Protein AF-A0A939BDJ9-F1 (afdb_monomer_lite)

Structure (mmCIF, N/CA/C/O backbone):
data_AF-A0A939BDJ9-F1
#
_entry.id   AF-A0A939BDJ9-F1
#
loop_
_atom_site.group_PDB
_atom_site.id
_atom_site.type_symbol
_atom_site.label_atom_id
_atom_site.label_alt_id
_atom_site.label_comp_id
_atom_site.label_asym_id
_atom_site.label_entity_id
_atom_site.label_seq_id
_atom_site.pdbx_PDB_ins_code
_atom_site.Cartn_x
_atom_site.Cartn_y
_atom_site.Cartn_z
_atom_site.occupancy
_atom_site.B_iso_or_equiv
_atom_site.auth_seq_id
_atom_site.auth_comp_id
_atom_site.auth_asym_id
_atom_site.auth_atom_id
_atom_site.pdbx_PDB_model_num
ATOM 1 N N . SER A 1 1 ? -5.318 10.962 11.540 1.00 41.97 1 SER A N 1
ATOM 2 C CA . SER A 1 1 ? -6.518 11.284 12.343 1.00 41.97 1 SER A CA 1
ATOM 3 C C . SER A 1 1 ? -7.438 12.130 11.479 1.00 41.97 1 SER A C 1
ATOM 5 O O . SER A 1 1 ? -6.935 12.838 10.622 1.00 41.97 1 SER A O 1
ATOM 7 N N . TYR A 1 2 ? -8.757 12.037 11.650 1.00 39.69 2 TYR A N 1
ATOM 8 C CA . TYR A 1 2 ? -9.802 12.692 10.837 1.00 39.69 2 TYR A CA 1
ATOM 9 C C . TYR A 1 2 ? -9.759 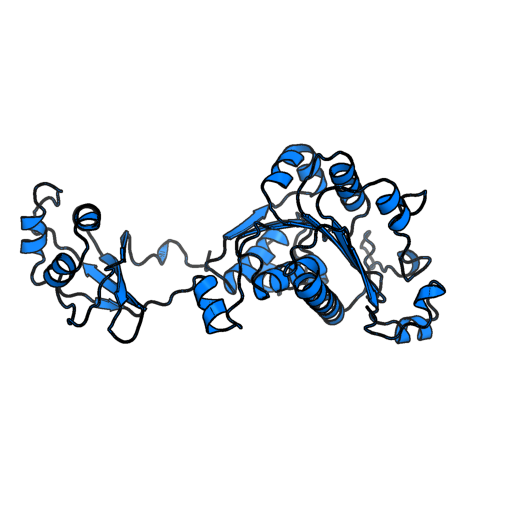14.239 10.754 1.00 39.69 2 TYR A C 1
ATOM 11 O O . TYR A 1 2 ? -10.770 14.855 10.442 1.00 39.69 2 TYR A O 1
ATOM 19 N N . GLY A 1 3 ? -8.666 14.906 11.125 1.00 39.41 3 GLY A N 1
ATOM 20 C CA . GLY A 1 3 ? -8.675 16.357 11.330 1.00 39.41 3 GLY A CA 1
ATOM 21 C C . GLY A 1 3 ? -9.591 16.805 12.477 1.00 39.41 3 GLY A C 1
ATOM 22 O O . GLY A 1 3 ? -9.699 18.001 12.711 1.00 39.41 3 GLY A O 1
ATOM 23 N N . ILE A 1 4 ? -10.207 15.864 13.213 1.00 37.75 4 ILE A N 1
ATOM 24 C CA . ILE A 1 4 ? -10.927 16.138 14.457 1.00 37.75 4 ILE A CA 1
ATOM 25 C C . ILE A 1 4 ? -9.876 16.654 15.428 1.00 37.75 4 ILE A C 1
ATOM 27 O O . ILE A 1 4 ? -9.016 15.896 15.896 1.00 37.75 4 ILE A O 1
ATOM 31 N N . LYS A 1 5 ? -9.908 17.963 15.672 1.00 38.41 5 LYS A N 1
ATOM 32 C CA . LYS A 1 5 ? -9.097 18.572 16.719 1.00 38.41 5 LYS A CA 1
ATOM 33 C C . LYS A 1 5 ? -9.466 17.880 18.036 1.00 38.41 5 LYS A C 1
ATOM 35 O O . LYS A 1 5 ? -10.644 17.602 18.247 1.00 38.41 5 LYS A O 1
ATOM 40 N N . PRO A 1 6 ? -8.517 17.604 18.943 1.00 45.56 6 PRO A N 1
ATOM 41 C CA . PRO A 1 6 ? -8.832 17.053 20.266 1.00 45.56 6 PRO A CA 1
ATOM 42 C C . PRO A 1 6 ? -9.937 17.833 21.006 1.00 45.56 6 PRO A C 1
ATOM 44 O O . PRO A 1 6 ? -10.691 17.259 21.783 1.00 45.56 6 PRO A O 1
ATOM 47 N N . GLU A 1 7 ? -10.073 19.123 20.696 1.00 46.50 7 GLU A N 1
ATOM 48 C CA . GLU A 1 7 ? -11.101 20.054 21.178 1.00 46.50 7 GLU A CA 1
ATOM 49 C C . GLU A 1 7 ? -12.542 19.707 20.730 1.00 46.50 7 GLU A C 1
ATOM 51 O O . GLU A 1 7 ? -13.501 20.166 21.342 1.00 46.50 7 GLU A O 1
ATOM 56 N N . GLU A 1 8 ? -12.719 18.866 19.706 1.00 50.94 8 GLU A N 1
ATOM 57 C CA . GLU A 1 8 ? -14.021 18.378 19.219 1.00 50.94 8 GLU A CA 1
ATOM 58 C C . GLU A 1 8 ? -14.416 17.015 19.821 1.00 50.94 8 GLU A C 1
ATOM 60 O O . GLU A 1 8 ? -15.436 16.430 19.445 1.00 50.94 8 GLU A O 1
ATOM 65 N N . ILE A 1 9 ? -13.635 16.473 20.766 1.00 54.88 9 ILE A N 1
ATOM 66 C CA . ILE A 1 9 ? -14.004 15.250 21.489 1.00 54.88 9 ILE A CA 1
ATOM 67 C C . ILE A 1 9 ? -15.168 15.569 22.438 1.00 54.88 9 ILE A C 1
ATOM 69 O O . ILE A 1 9 ? -14.993 16.075 23.541 1.00 54.88 9 ILE A O 1
ATOM 73 N N . ILE A 1 10 ? -16.386 15.234 22.004 1.00 66.75 10 ILE A N 1
ATOM 74 C CA . ILE A 1 10 ? -17.633 15.516 22.740 1.00 66.75 10 ILE A CA 1
ATOM 75 C C . ILE A 1 10 ? -17.771 14.647 24.011 1.00 66.75 10 ILE A C 1
ATOM 77 O O . ILE A 1 10 ? -18.489 15.022 24.941 1.00 66.75 10 ILE A O 1
ATOM 81 N N . TYR A 1 11 ? -17.102 13.486 24.062 1.00 75.00 11 TYR A N 1
ATOM 82 C CA . TYR A 1 11 ? -17.246 12.493 25.134 1.00 75.00 11 TYR A CA 1
ATOM 83 C C . TYR A 1 11 ? -15.895 12.104 25.735 1.00 75.00 11 TYR A C 1
ATOM 85 O O . TYR A 1 11 ? -15.066 11.487 25.070 1.00 75.00 11 TYR A O 1
ATOM 93 N N . GLU A 1 12 ? -15.709 12.376 27.025 1.00 72.81 12 GLU A N 1
ATOM 94 C CA . GLU A 1 12 ? -14.479 12.038 27.758 1.00 72.81 12 GLU A CA 1
ATOM 95 C C . GLU A 1 12 ? -14.317 10.529 27.987 1.00 72.81 12 GLU A C 1
ATOM 97 O O . GLU A 1 12 ? -13.215 10.030 28.225 1.00 72.81 12 GLU A O 1
ATOM 102 N N . ARG A 1 13 ? -15.425 9.778 27.954 1.00 84.62 13 ARG A N 1
ATOM 103 C CA . ARG A 1 13 ? -15.438 8.329 28.165 1.00 84.62 13 ARG A CA 1
ATOM 104 C C . ARG A 1 13 ? -16.467 7.655 27.275 1.00 84.62 13 ARG A C 1
ATOM 106 O O . ARG A 1 13 ? -17.628 8.064 27.231 1.00 84.62 13 ARG A O 1
ATOM 113 N N . ALA A 1 14 ? -16.060 6.544 26.669 1.00 88.19 14 ALA A N 1
ATOM 114 C CA . ALA A 1 14 ? -16.943 5.639 25.952 1.00 88.19 14 ALA A CA 1
ATOM 115 C C . ALA A 1 14 ? -16.853 4.218 26.526 1.00 88.19 14 ALA A C 1
ATOM 117 O O . ALA A 1 14 ? -15.784 3.775 26.947 1.00 88.19 14 ALA A O 1
ATOM 118 N N . LEU A 1 15 ? -17.976 3.505 26.530 1.00 89.56 15 LEU A N 1
ATOM 119 C CA . LEU A 1 15 ? -18.070 2.097 26.891 1.00 89.56 15 LEU A CA 1
ATOM 120 C C . LEU A 1 15 ? -18.719 1.325 25.748 1.00 89.56 15 LEU A C 1
ATOM 122 O O . LEU A 1 15 ? -19.865 1.591 25.399 1.00 89.56 15 LEU A O 1
ATOM 126 N N . PHE A 1 16 ? -18.007 0.345 25.203 1.00 89.62 16 PHE A N 1
ATOM 127 C CA . PHE A 1 16 ? -18.567 -0.614 24.258 1.00 89.62 16 PHE A CA 1
ATOM 128 C C . PHE A 1 16 ? -19.009 -1.878 24.999 1.00 89.62 16 PHE A C 1
ATOM 130 O O . PHE A 1 16 ? -18.248 -2.405 25.808 1.00 89.62 16 PHE A O 1
ATOM 137 N N . ILE A 1 17 ? -20.219 -2.365 24.718 1.00 88.88 17 ILE A N 1
ATOM 138 C CA . ILE A 1 17 ? -20.746 -3.612 25.285 1.00 88.88 17 ILE A CA 1
ATOM 139 C C . ILE A 1 17 ? -21.385 -4.439 24.176 1.00 88.88 17 ILE A C 1
ATOM 141 O O . ILE A 1 17 ? -22.254 -3.954 23.449 1.00 88.88 17 ILE A O 1
ATOM 145 N N . ASN A 1 18 ? -21.000 -5.708 24.088 1.00 87.81 18 ASN A N 1
ATOM 146 C CA . ASN A 1 18 ? -21.695 -6.687 23.267 1.00 87.81 18 ASN A CA 1
ATOM 147 C C . ASN A 1 18 ? -22.765 -7.382 24.114 1.00 87.81 18 ASN A C 1
ATOM 149 O O . ASN A 1 18 ? -22.448 -8.155 25.007 1.00 87.81 18 ASN A O 1
ATOM 153 N N . ILE A 1 19 ? -24.038 -7.115 23.827 1.00 86.81 19 ILE A N 1
ATOM 154 C CA . ILE A 1 19 ? -25.156 -7.687 24.587 1.00 86.81 19 ILE A CA 1
ATOM 155 C C . ILE A 1 19 ? -25.279 -9.200 24.340 1.00 86.81 19 ILE A C 1
ATOM 157 O O . ILE A 1 19 ? -25.785 -9.927 25.192 1.00 86.81 19 ILE A O 1
ATOM 161 N N . GLY A 1 20 ? -24.845 -9.692 23.175 1.00 80.12 20 GLY A N 1
ATOM 162 C CA . GLY A 1 20 ? -24.876 -11.119 22.827 1.00 80.12 20 GLY A CA 1
ATOM 163 C C . GLY A 1 20 ? -26.277 -11.739 22.709 1.00 80.12 20 GLY A C 1
ATOM 164 O O . GLY A 1 20 ? -26.395 -12.924 22.415 1.00 80.12 20 GLY A O 1
ATOM 165 N N . LYS A 1 21 ? -27.342 -10.958 22.922 1.00 78.88 21 LYS A N 1
ATOM 166 C CA . LYS A 1 21 ? -28.747 -11.388 22.909 1.00 78.88 21 LYS A CA 1
ATOM 167 C C . LYS A 1 21 ? -29.599 -10.435 22.074 1.00 78.88 21 LYS A C 1
ATOM 169 O O . LYS A 1 21 ? -29.197 -9.299 21.803 1.00 78.88 21 LYS A O 1
ATOM 174 N N . LYS A 1 22 ? -30.796 -10.900 21.697 1.00 80.81 22 LYS A N 1
ATOM 175 C CA . LYS A 1 22 ? -31.793 -10.062 21.025 1.00 80.81 22 LYS A CA 1
ATOM 176 C C . LYS A 1 22 ? -32.324 -8.991 21.974 1.00 80.81 22 LYS A C 1
ATOM 178 O O . LYS A 1 22 ? -32.778 -9.299 23.073 1.00 80.81 22 LYS A O 1
ATOM 183 N N . VAL A 1 23 ? -32.302 -7.740 21.530 1.00 81.75 23 VAL A N 1
ATOM 184 C CA . VAL A 1 23 ? -32.857 -6.593 22.250 1.00 81.75 23 VAL A CA 1
ATOM 185 C C . VAL A 1 23 ? -34.091 -6.112 21.501 1.00 81.75 23 VAL A C 1
ATOM 187 O O . VAL A 1 23 ? -33.993 -5.405 20.504 1.00 81.75 23 VAL A O 1
ATOM 190 N N . LEU A 1 24 ? -35.260 -6.507 22.006 1.00 77.50 24 LEU A N 1
ATOM 191 C CA . LEU A 1 24 ? -36.572 -6.111 21.474 1.00 77.50 24 LEU A CA 1
ATOM 192 C C . LEU A 1 24 ? -37.259 -5.041 22.339 1.00 77.50 24 LEU A C 1
ATOM 194 O O . LEU A 1 24 ? -38.380 -4.627 22.060 1.00 77.50 24 LEU A O 1
ATOM 198 N N . ILE A 1 25 ? -36.594 -4.599 23.410 1.00 75.19 25 ILE A N 1
ATOM 199 C CA . ILE A 1 25 ? -37.136 -3.634 24.367 1.00 75.19 25 ILE A CA 1
ATOM 200 C C . ILE A 1 25 ? -36.656 -2.214 24.065 1.00 75.19 25 ILE A C 1
ATOM 202 O O . ILE A 1 25 ? -35.520 -1.986 23.646 1.00 75.19 25 ILE A O 1
ATOM 206 N N . ASN A 1 26 ? -37.518 -1.230 24.320 1.00 77.81 26 ASN A N 1
ATOM 207 C CA . ASN A 1 26 ? -37.158 0.174 24.165 1.00 77.81 26 ASN A CA 1
ATOM 208 C C . ASN A 1 26 ? -36.288 0.638 25.340 1.00 77.81 26 ASN A C 1
ATOM 210 O O . ASN A 1 26 ? -36.787 0.823 26.448 1.00 77.81 26 ASN A O 1
ATOM 214 N N . LEU A 1 27 ? -35.002 0.873 25.080 1.00 81.19 27 LEU A N 1
ATOM 215 C CA . LEU A 1 27 ? -34.073 1.415 26.070 1.00 81.19 27 LEU A CA 1
ATOM 216 C C . LEU A 1 27 ? -34.352 2.895 26.306 1.00 81.19 27 LEU A C 1
ATOM 218 O O . LEU A 1 27 ? -34.173 3.722 25.404 1.00 81.19 27 LEU A O 1
ATOM 222 N N . LYS A 1 28 ? -34.791 3.223 27.524 1.00 82.94 28 LYS A N 1
ATOM 223 C CA . LYS A 1 28 ? -35.065 4.601 27.940 1.00 82.94 28 LYS A CA 1
ATOM 224 C C . LYS A 1 28 ? -34.170 5.039 29.090 1.00 82.94 28 LYS A C 1
ATOM 226 O O . LYS A 1 28 ? -33.734 6.184 29.075 1.00 82.94 28 LYS A O 1
ATOM 231 N N . LYS A 1 29 ? -33.913 4.162 30.063 1.00 86.06 29 LYS A N 1
ATOM 232 C CA . LYS A 1 29 ? -33.266 4.479 31.345 1.00 86.06 29 LYS A CA 1
ATOM 233 C C . LYS A 1 29 ? -32.101 3.538 31.639 1.00 86.06 29 LYS A C 1
ATOM 235 O O . LYS A 1 29 ? -32.048 2.416 31.145 1.00 86.06 29 LYS A O 1
ATOM 240 N N . ILE A 1 30 ? -31.198 3.961 32.521 1.00 82.44 30 ILE A N 1
ATOM 241 C CA . ILE A 1 30 ? -30.004 3.189 32.925 1.00 82.44 30 ILE A CA 1
ATOM 242 C C . ILE A 1 30 ? -30.342 1.789 33.438 1.00 82.44 30 ILE A C 1
ATOM 244 O O . ILE A 1 30 ? -29.640 0.829 33.126 1.00 82.44 30 ILE A O 1
ATOM 248 N N . ALA A 1 31 ? -31.443 1.666 34.178 1.00 80.56 31 ALA A N 1
ATOM 249 C CA . ALA A 1 31 ? -31.916 0.384 34.687 1.00 80.56 31 ALA A CA 1
ATOM 250 C C . ALA A 1 31 ? -32.256 -0.619 33.567 1.00 80.56 31 ALA A C 1
ATOM 252 O O . ALA A 1 31 ? -32.133 -1.823 33.780 1.00 80.56 31 ALA A O 1
ATOM 253 N N . ASP A 1 32 ? -32.654 -0.141 32.383 1.00 83.19 32 ASP A N 1
ATOM 254 C CA . ASP A 1 32 ? -32.964 -1.001 31.236 1.00 83.19 32 ASP A CA 1
ATOM 255 C C . ASP A 1 32 ? -31.682 -1.622 30.669 1.00 83.19 32 ASP A C 1
ATOM 257 O O . ASP A 1 32 ? -31.662 -2.803 30.338 1.00 83.19 32 ASP A O 1
ATOM 261 N N . ILE A 1 33 ? -30.590 -0.847 30.619 1.00 82.25 33 ILE A N 1
ATOM 262 C CA . ILE A 1 33 ? -29.281 -1.330 30.161 1.00 82.25 33 ILE A CA 1
ATOM 263 C C . ILE A 1 33 ? -28.725 -2.375 31.129 1.00 82.25 33 ILE A C 1
ATOM 265 O O . ILE A 1 33 ? -28.292 -3.435 30.691 1.00 82.25 33 ILE A O 1
ATOM 269 N N . GLN A 1 34 ? -28.754 -2.107 32.438 1.00 83.12 34 GLN A N 1
ATOM 270 C CA . GLN A 1 34 ? -28.191 -3.013 33.447 1.00 83.12 34 GLN A CA 1
ATOM 271 C C . GLN A 1 34 ? -28.750 -4.440 33.334 1.00 83.12 34 GLN A C 1
ATOM 273 O O . GLN A 1 34 ? -28.010 -5.399 33.518 1.00 83.12 34 GLN A O 1
ATOM 278 N N . LYS A 1 35 ? -30.040 -4.580 33.007 1.00 82.19 35 LYS A N 1
ATOM 279 C CA . LYS A 1 35 ? -30.707 -5.880 32.832 1.00 82.19 35 LYS A CA 1
ATOM 280 C C . LYS A 1 35 ? -30.270 -6.637 31.575 1.00 82.19 35 LYS A C 1
ATOM 282 O O . LYS A 1 35 ? -30.491 -7.840 31.492 1.00 82.19 35 LYS A O 1
ATOM 287 N N . LEU A 1 36 ? -29.721 -5.934 30.587 1.00 84.50 36 LEU A N 1
ATOM 288 C CA . LEU A 1 36 ? -29.309 -6.509 29.308 1.00 84.50 36 LEU A CA 1
ATOM 289 C C . LEU A 1 36 ? -27.822 -6.842 29.244 1.00 84.50 36 LEU A C 1
ATOM 291 O O . LEU A 1 36 ? -27.434 -7.692 28.449 1.00 84.50 36 LEU A O 1
ATOM 295 N N . ILE A 1 37 ? -26.994 -6.159 30.035 1.00 85.31 37 ILE A N 1
ATOM 296 C CA . ILE A 1 37 ? -25.547 -6.370 30.033 1.00 85.31 37 ILE A CA 1
ATOM 297 C C . ILE A 1 37 ? -25.232 -7.788 30.548 1.00 85.31 37 ILE A C 1
ATOM 299 O O . ILE A 1 37 ? -25.761 -8.175 31.593 1.00 85.31 37 ILE A O 1
ATOM 303 N N . PRO A 1 38 ? -24.362 -8.554 29.861 1.00 86.06 38 PRO A N 1
ATOM 304 C CA . PRO A 1 38 ? -23.864 -9.830 30.370 1.00 86.06 38 PRO A CA 1
ATOM 305 C C . PRO A 1 38 ? -23.227 -9.683 31.757 1.00 86.06 38 PRO A C 1
ATOM 307 O O . PRO A 1 38 ? -22.531 -8.705 32.020 1.00 86.06 38 PRO A O 1
ATOM 310 N N . GLU A 1 39 ? -23.401 -10.665 32.645 1.00 85.56 39 GLU A N 1
ATOM 311 C CA . GLU A 1 39 ? -22.871 -10.577 34.018 1.00 85.56 39 GLU A CA 1
ATOM 312 C C . GLU A 1 39 ? -21.358 -10.312 34.066 1.00 85.56 39 GLU A C 1
ATOM 314 O O . GLU A 1 39 ? -20.888 -9.542 34.907 1.00 85.56 39 GLU A O 1
ATOM 319 N N . THR A 1 40 ? -20.612 -10.864 33.105 1.00 86.38 40 THR A N 1
ATOM 320 C CA . THR A 1 40 ? -19.167 -10.657 32.930 1.00 86.38 40 THR A CA 1
ATOM 321 C C . THR A 1 40 ? -18.792 -9.188 32.718 1.00 86.38 40 THR A C 1
ATOM 323 O O . THR A 1 40 ? -17.745 -8.738 33.183 1.00 86.38 40 THR A O 1
ATOM 326 N N . ASP A 1 41 ? -19.674 -8.412 32.088 1.00 86.06 41 ASP A N 1
ATOM 327 C CA . ASP A 1 41 ? -19.424 -7.025 31.693 1.00 86.06 41 ASP A CA 1
ATOM 328 C C . ASP A 1 41 ? -19.977 -6.008 32.703 1.00 86.06 41 ASP A C 1
ATOM 330 O O . ASP A 1 41 ? -19.664 -4.814 32.626 1.00 86.06 41 ASP A O 1
ATOM 334 N N . LEU A 1 42 ? -20.754 -6.455 33.700 1.00 85.75 42 LEU A N 1
ATOM 335 C CA . LEU A 1 42 ? -21.326 -5.579 34.728 1.00 85.75 42 LEU A CA 1
ATOM 336 C C . LEU A 1 42 ? -20.245 -4.823 35.505 1.00 85.75 42 LEU A C 1
ATOM 338 O O . LEU A 1 42 ? -20.403 -3.638 35.799 1.00 85.75 42 LEU A O 1
ATOM 342 N N . SER A 1 43 ? -19.119 -5.473 35.808 1.00 85.19 43 SER A N 1
ATOM 343 C CA . SER A 1 43 ? -18.008 -4.843 36.532 1.00 85.19 43 SER A CA 1
ATOM 344 C C . SER A 1 43 ? -17.376 -3.681 35.746 1.00 85.19 43 SER A C 1
ATOM 346 O O . SER A 1 43 ? -17.021 -2.647 36.331 1.00 85.19 43 SER A O 1
ATOM 348 N N . THR A 1 44 ? -17.290 -3.824 34.421 1.00 87.44 44 THR A N 1
ATOM 349 C CA . THR A 1 44 ? -16.800 -2.810 33.482 1.00 87.44 44 THR A CA 1
ATOM 350 C C . THR A 1 44 ? -17.809 -1.679 33.343 1.00 87.44 44 THR A C 1
ATOM 352 O O . THR A 1 44 ? -17.434 -0.512 33.453 1.00 87.44 44 THR A O 1
ATOM 355 N N . PHE A 1 45 ? -19.096 -2.007 33.211 1.00 87.62 45 PHE A N 1
ATOM 356 C CA . PHE A 1 45 ? -20.181 -1.029 33.178 1.00 87.62 45 PHE A CA 1
ATOM 357 C C . PHE A 1 45 ? -20.232 -0.170 34.442 1.00 87.62 45 PHE A C 1
ATOM 359 O O . PHE A 1 45 ? -20.233 1.058 34.364 1.00 87.62 45 PHE A O 1
ATOM 366 N N . TYR A 1 46 ? -20.184 -0.786 35.622 1.00 86.44 46 TYR A N 1
ATOM 367 C CA . TYR A 1 46 ? -20.132 -0.044 36.879 1.00 86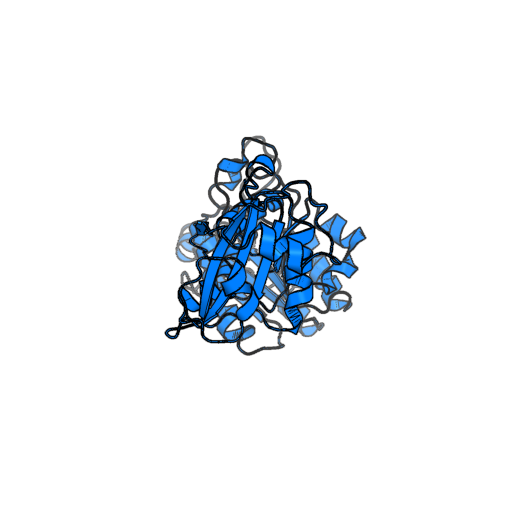.44 46 TYR A CA 1
ATOM 368 C C . TYR A 1 46 ? -18.844 0.769 37.012 1.00 86.44 46 TYR A C 1
ATOM 370 O O . TYR A 1 46 ? -18.874 1.898 37.496 1.00 86.44 46 TYR A O 1
ATOM 378 N N . GLY A 1 47 ? -17.709 0.229 36.555 1.00 84.94 47 GLY A N 1
ATOM 379 C CA . GLY A 1 47 ? -16.452 0.969 36.480 1.00 84.94 47 GLY A CA 1
ATOM 380 C C . GLY A 1 47 ? -16.563 2.226 35.613 1.00 84.94 47 GLY A C 1
ATOM 381 O O . GLY A 1 47 ? -16.079 3.282 36.015 1.00 84.94 47 GLY A O 1
ATOM 382 N N . PHE A 1 48 ? -17.233 2.130 34.466 1.00 87.50 48 PHE A N 1
ATOM 383 C CA . PHE A 1 48 ? -17.517 3.262 33.591 1.00 87.50 48 PHE A CA 1
ATOM 384 C C . PHE A 1 48 ? -18.412 4.299 34.278 1.00 87.50 48 PHE A C 1
ATOM 386 O O . PHE A 1 48 ? -18.032 5.466 34.324 1.00 87.50 48 PHE A O 1
ATOM 393 N N . LEU A 1 49 ? -19.532 3.883 34.883 1.00 84.25 49 LEU A N 1
ATOM 394 C CA . LEU A 1 49 ? -20.432 4.798 35.597 1.00 84.25 49 LEU A CA 1
ATOM 395 C C . LEU A 1 49 ? -19.723 5.537 36.739 1.00 84.25 49 LEU A C 1
ATOM 397 O O . LEU A 1 49 ? -19.920 6.732 36.911 1.00 84.25 49 LEU A O 1
ATOM 401 N N . CYS A 1 50 ? -18.883 4.844 37.512 1.00 80.00 50 CYS A N 1
ATOM 402 C CA . CYS A 1 50 ? -18.159 5.457 38.627 1.00 80.00 50 CYS A CA 1
ATOM 403 C C . CYS A 1 50 ? -17.130 6.487 38.167 1.00 80.00 50 CYS A C 1
ATOM 405 O O . CYS A 1 50 ? -16.933 7.500 38.830 1.00 80.00 50 CYS A O 1
ATOM 407 N N . LYS A 1 51 ? -16.418 6.191 37.077 1.00 79.19 51 LYS A N 1
ATOM 408 C CA . LYS A 1 51 ? -15.333 7.050 36.606 1.00 79.19 51 LYS A CA 1
ATOM 409 C C . LYS A 1 51 ? -15.836 8.198 35.722 1.00 79.19 51 LYS A C 1
ATOM 411 O O . LYS A 1 51 ? -15.097 9.155 35.515 1.00 79.19 51 LYS A O 1
ATOM 416 N N . ASN A 1 52 ? -17.050 8.099 35.182 1.00 78.94 52 ASN A N 1
ATOM 417 C CA . ASN A 1 52 ? -17.657 9.125 34.346 1.00 78.94 52 ASN A CA 1
ATOM 418 C C . ASN A 1 52 ? -18.409 10.160 35.199 1.00 78.94 52 ASN A C 1
ATOM 420 O O . ASN A 1 52 ? -19.454 9.859 35.764 1.00 78.94 52 ASN A O 1
ATOM 424 N N . SER A 1 53 ? -17.897 11.386 35.276 1.00 71.81 53 SER A N 1
ATOM 425 C CA . SER A 1 53 ? -18.522 12.508 35.997 1.00 71.81 53 SER A CA 1
ATOM 426 C C . SER A 1 53 ? -19.223 13.515 35.073 1.00 71.81 53 SER A C 1
ATOM 428 O O . SER A 1 53 ? -19.697 14.542 35.547 1.00 71.81 53 SER A O 1
ATOM 430 N N . GLY A 1 54 ? -19.299 13.227 33.767 1.00 75.88 54 GLY A N 1
ATOM 431 C CA . GLY A 1 54 ? -19.851 14.122 32.748 1.00 75.88 54 GLY A CA 1
ATOM 432 C C . GLY A 1 54 ? -20.654 13.387 31.670 1.00 75.88 54 GLY A C 1
ATOM 433 O O . GLY A 1 54 ? -21.389 12.434 31.958 1.00 75.88 54 GLY A O 1
ATOM 434 N N . LYS A 1 55 ? -20.529 13.842 30.415 1.00 82.12 55 LYS A N 1
ATOM 435 C CA . LYS A 1 55 ? -21.150 13.197 29.248 1.00 82.12 55 LYS A CA 1
ATOM 436 C C . LYS A 1 55 ? -20.374 11.934 28.876 1.00 82.12 55 LYS A C 1
ATOM 438 O O . LYS A 1 55 ? -19.267 12.003 28.349 1.00 82.12 55 LYS A O 1
ATOM 443 N N . GLY A 1 56 ? -20.979 10.782 29.136 1.00 87.56 56 GLY A N 1
ATOM 444 C CA . GLY A 1 56 ? -20.471 9.482 28.718 1.00 87.56 56 GLY A CA 1
ATOM 445 C C . GLY A 1 56 ? -21.206 8.956 27.493 1.00 87.56 56 GLY A C 1
ATOM 446 O O . GLY A 1 56 ? -22.375 9.273 27.271 1.00 87.56 56 GLY A O 1
ATOM 447 N N . LEU A 1 57 ? -20.532 8.102 26.732 1.00 90.88 57 LEU A N 1
ATOM 448 C CA . LEU A 1 57 ? -21.105 7.387 25.598 1.00 90.88 57 LEU A CA 1
ATOM 449 C C . LEU A 1 57 ? -21.152 5.885 25.892 1.00 90.88 57 LEU A C 1
ATOM 451 O O . LEU A 1 57 ? -20.135 5.286 26.227 1.00 90.88 57 LEU A O 1
ATOM 455 N N . ILE A 1 58 ? -22.312 5.255 25.738 1.00 89.88 58 ILE A N 1
ATOM 456 C CA . ILE A 1 58 ? -22.443 3.795 25.764 1.00 89.88 58 ILE A CA 1
ATOM 457 C C . ILE A 1 58 ? -22.780 3.330 24.352 1.00 89.88 58 ILE A C 1
ATOM 459 O O . ILE A 1 58 ? -23.780 3.760 23.786 1.00 89.88 58 ILE A O 1
ATOM 463 N N . ILE A 1 59 ? -21.966 2.441 23.794 1.00 90.81 59 ILE A N 1
ATOM 464 C CA . ILE A 1 59 ? -22.168 1.820 22.487 1.00 90.81 59 ILE A CA 1
ATOM 465 C C . ILE A 1 59 ? -22.562 0.366 22.724 1.00 90.81 59 ILE A C 1
ATOM 467 O O . ILE A 1 59 ? -21.763 -0.440 23.198 1.00 90.81 59 ILE A O 1
ATOM 471 N N . LEU A 1 60 ? -23.802 0.031 22.394 1.00 89.06 60 LEU A N 1
ATOM 472 C CA . LEU A 1 60 ? -24.340 -1.315 22.521 1.00 89.06 60 LEU A CA 1
ATOM 473 C C . LEU A 1 60 ? -24.290 -2.004 21.162 1.00 89.06 60 LEU A C 1
ATOM 475 O O . LEU A 1 60 ? -24.807 -1.474 20.179 1.00 89.06 60 LEU A O 1
ATOM 479 N N . TYR A 1 61 ? -23.706 -3.195 21.120 1.00 89.12 61 TYR A N 1
ATOM 480 C CA . TYR A 1 61 ? -23.804 -4.110 19.993 1.00 89.12 61 TYR A CA 1
ATOM 481 C C . TYR A 1 61 ? -24.803 -5.213 20.329 1.00 89.12 61 TYR A C 1
ATOM 483 O O . TYR A 1 61 ? -24.618 -5.950 21.297 1.00 89.12 61 TYR A O 1
ATOM 491 N N . ALA A 1 62 ? -25.884 -5.297 19.559 1.00 87.75 62 ALA A N 1
ATOM 492 C CA . ALA A 1 62 ? -26.994 -6.202 19.834 1.00 87.75 62 ALA A CA 1
ATOM 493 C C . ALA A 1 62 ? -27.674 -6.675 18.551 1.00 87.75 62 ALA A C 1
ATOM 495 O O . ALA A 1 62 ? -27.595 -6.017 17.514 1.00 87.75 62 ALA A O 1
ATOM 496 N N . ASP A 1 63 ? -28.383 -7.796 18.637 1.00 85.81 63 ASP A N 1
ATOM 497 C CA . ASP A 1 63 ? -29.317 -8.228 17.600 1.00 85.81 63 ASP A CA 1
ATOM 498 C C . ASP A 1 63 ? -30.680 -7.563 17.855 1.00 85.81 63 ASP A C 1
ATOM 500 O O . ASP A 1 63 ? -31.230 -7.678 18.947 1.00 85.81 63 ASP A O 1
ATOM 504 N N . ASN A 1 64 ? -31.229 -6.837 16.883 1.00 84.44 64 ASN A N 1
ATOM 505 C CA . ASN A 1 64 ? -32.545 -6.198 17.014 1.00 84.44 64 ASN A CA 1
ATOM 506 C C . ASN A 1 64 ? -33.709 -7.087 16.534 1.00 84.44 64 ASN A C 1
ATOM 508 O O . ASN A 1 64 ? -34.824 -6.602 16.367 1.00 84.44 64 ASN A O 1
ATOM 512 N N . GLY A 1 65 ? -33.454 -8.370 16.268 1.00 82.69 65 GLY A N 1
ATOM 513 C CA . GLY A 1 65 ? -34.410 -9.319 15.703 1.00 82.69 65 GLY A CA 1
ATOM 514 C C . GLY A 1 65 ? -34.335 -9.439 14.180 1.00 82.69 65 GLY A C 1
ATOM 515 O O . GLY A 1 65 ? -34.693 -10.494 13.663 1.00 82.69 65 GLY A O 1
ATOM 516 N N . ILE A 1 66 ? -33.833 -8.409 13.489 1.00 82.50 66 ILE A N 1
ATOM 517 C CA . ILE A 1 66 ? -33.574 -8.400 12.039 1.00 82.50 66 ILE A CA 1
ATOM 518 C C . ILE A 1 66 ? -32.089 -8.670 11.770 1.00 82.50 66 ILE A C 1
ATOM 520 O O . ILE A 1 66 ? -31.731 -9.342 10.807 1.00 82.50 66 ILE A O 1
ATOM 524 N N . GLY A 1 67 ? -31.210 -8.153 12.626 1.00 82.75 67 GLY A N 1
ATOM 525 C CA . GLY A 1 67 ? -29.782 -8.395 12.540 1.00 82.75 67 GLY A CA 1
ATOM 526 C C . GLY A 1 67 ? -28.981 -7.622 13.578 1.00 82.75 67 GLY A C 1
ATOM 527 O O . GLY A 1 67 ? -29.504 -6.874 14.408 1.00 82.75 67 GLY A O 1
ATOM 528 N N . LYS A 1 68 ? -27.662 -7.799 13.515 1.00 85.56 68 LYS A N 1
ATOM 529 C CA . LYS A 1 68 ? -26.724 -7.154 14.435 1.00 85.56 68 LYS A CA 1
ATOM 530 C C . LYS A 1 68 ? -26.600 -5.661 14.117 1.00 85.56 68 LYS A C 1
ATOM 532 O O . LYS A 1 68 ? -26.382 -5.275 12.969 1.00 85.56 68 LYS A O 1
ATOM 537 N N . CYS A 1 69 ? -26.711 -4.818 15.135 1.00 84.06 69 CYS A N 1
ATOM 538 C CA . CYS A 1 69 ? -26.681 -3.366 15.009 1.00 84.06 69 CYS A CA 1
ATOM 539 C C . CYS A 1 69 ? -25.906 -2.710 16.158 1.00 84.06 69 CYS A C 1
ATOM 541 O O . CYS A 1 69 ? -25.658 -3.322 17.198 1.00 84.06 69 CYS A O 1
ATOM 543 N N . LEU A 1 70 ? -25.511 -1.453 15.941 1.00 89.06 70 LEU A N 1
ATOM 544 C CA . LEU A 1 70 ? -24.926 -0.594 16.965 1.00 89.06 70 LEU A CA 1
ATOM 545 C C . LEU A 1 70 ? -25.942 0.463 17.385 1.00 89.06 70 LEU A C 1
ATOM 547 O O . LEU A 1 70 ? -26.520 1.143 16.534 1.00 89.06 70 LEU A O 1
ATOM 551 N N . LEU A 1 71 ? -26.102 0.636 18.692 1.00 87.31 71 LEU A N 1
ATOM 552 C CA . LEU A 1 71 ? -26.896 1.696 19.293 1.00 87.31 71 LEU A CA 1
ATOM 553 C C . LEU A 1 71 ? -26.016 2.494 20.249 1.00 87.31 71 LEU A C 1
ATOM 555 O O . LEU A 1 71 ? -25.516 1.950 21.229 1.00 87.31 71 LEU A O 1
ATOM 559 N N . SER A 1 72 ? -25.864 3.788 19.978 1.00 90.12 72 SER A N 1
ATOM 560 C CA . SER A 1 72 ? -25.148 4.695 20.869 1.00 90.12 72 SER A CA 1
ATOM 561 C C . SER A 1 72 ? -26.114 5.479 21.740 1.00 90.12 72 SER A C 1
ATOM 563 O O . SER A 1 72 ? -27.113 6.023 21.262 1.00 90.12 72 SER A O 1
ATOM 565 N N . LEU A 1 73 ? -25.792 5.540 23.025 1.00 89.00 73 LEU A N 1
ATOM 566 C CA . LEU A 1 73 ? -26.569 6.190 24.063 1.00 89.00 73 LEU A CA 1
ATOM 567 C C . LEU A 1 73 ? -25.654 7.158 24.808 1.00 89.00 73 LEU A C 1
ATOM 569 O O . LEU A 1 73 ? -24.742 6.742 25.522 1.00 89.00 73 LEU A O 1
ATOM 573 N N . GLU A 1 74 ? -25.894 8.452 24.633 1.00 89.12 74 GLU A N 1
ATOM 574 C CA . GLU A 1 74 ? -25.263 9.477 25.457 1.00 89.12 74 GLU A CA 1
ATOM 575 C C . GLU A 1 74 ? -25.975 9.546 26.810 1.00 89.12 74 GLU A C 1
ATOM 577 O O . GLU A 1 74 ? -27.210 9.563 26.895 1.00 89.12 74 GLU A O 1
ATOM 582 N N . ILE A 1 75 ? -25.167 9.596 27.866 1.00 86.00 75 ILE A N 1
ATOM 583 C CA . ILE A 1 75 ? -25.599 9.650 29.253 1.00 86.00 75 ILE A CA 1
ATOM 584 C C . ILE A 1 75 ? -24.884 10.774 30.000 1.00 86.00 75 ILE A C 1
ATOM 586 O O . ILE A 1 75 ? -23.659 10.840 30.026 1.00 86.00 75 ILE A O 1
ATOM 590 N N . GLY A 1 76 ? -25.659 11.627 30.668 1.00 82.88 76 GLY A N 1
ATOM 591 C CA . GLY A 1 76 ? -25.153 12.558 31.675 1.00 82.88 76 GLY A CA 1
ATOM 592 C C . GLY A 1 76 ? -25.401 12.006 33.075 1.00 82.88 76 GLY A C 1
ATOM 593 O O . GLY A 1 76 ? -26.554 11.752 33.436 1.00 82.88 76 GLY A O 1
ATOM 594 N N . LEU A 1 77 ? -24.337 11.823 33.857 1.00 79.19 77 LEU A N 1
ATOM 595 C CA . LEU A 1 77 ? -24.442 11.362 35.242 1.00 79.19 77 LEU A CA 1
ATOM 596 C C . LEU A 1 77 ? -24.521 12.544 36.207 1.00 79.19 77 LEU A C 1
ATOM 598 O O . LEU A 1 77 ? -23.803 13.527 36.065 1.00 79.19 77 LEU A O 1
ATOM 602 N N . SER A 1 78 ? -25.410 12.442 37.195 1.00 73.25 78 SER A N 1
ATOM 603 C CA . SER A 1 78 ? -25.497 13.386 38.306 1.00 73.25 78 SER A CA 1
ATOM 604 C C . SER A 1 78 ? -24.929 12.754 39.571 1.00 73.25 78 SER A C 1
ATOM 606 O O . SER A 1 78 ? -25.323 11.654 39.970 1.00 73.25 78 SER A O 1
ATOM 608 N N . SER A 1 79 ? -24.018 13.478 40.216 1.00 67.12 79 SER A N 1
ATOM 609 C CA . SER A 1 79 ? -23.604 13.242 41.592 1.00 67.12 79 SER A CA 1
ATOM 610 C C . SER A 1 79 ? -24.297 14.280 42.475 1.00 67.12 79 SER A C 1
ATOM 612 O O . SER A 1 79 ? -23.794 15.390 42.629 1.00 67.12 79 SER A O 1
ATOM 614 N N . TYR A 1 80 ? -25.464 13.956 43.038 1.00 66.25 80 TYR A N 1
ATOM 615 C CA . TYR A 1 80 ? -26.162 14.785 44.037 1.00 66.25 80 TYR A CA 1
ATOM 616 C C . TYR A 1 80 ? -25.370 14.840 45.365 1.00 66.25 80 TYR A C 1
ATOM 618 O O . TYR A 1 80 ? -25.824 14.337 46.384 1.00 66.25 80 TYR A O 1
ATOM 626 N N . GLY A 1 81 ? -24.121 15.317 45.342 1.00 63.50 81 GLY A N 1
ATOM 627 C CA . GLY A 1 81 ? -23.187 15.291 46.478 1.00 63.50 81 GLY A CA 1
ATOM 628 C C . GLY A 1 81 ? -22.578 13.915 46.796 1.00 63.50 81 GLY A C 1
ATOM 629 O O . GLY A 1 81 ? -21.647 13.821 47.592 1.00 63.50 81 GLY A O 1
ATOM 630 N N . PHE A 1 82 ? -23.043 12.834 46.161 1.00 65.19 82 PHE A N 1
ATOM 631 C CA . PHE A 1 82 ? -22.492 11.491 46.359 1.00 65.19 82 PHE A CA 1
ATOM 632 C C . PHE A 1 82 ? -21.151 11.301 45.642 1.00 65.19 82 PHE A C 1
ATOM 634 O O . PHE A 1 82 ? -21.059 11.456 44.423 1.00 65.19 82 PHE A O 1
ATOM 641 N N . LYS A 1 83 ? -20.130 10.832 46.371 1.00 65.50 83 LYS A N 1
ATOM 642 C CA . LYS A 1 83 ? -18.890 10.334 45.761 1.00 65.50 83 LYS A CA 1
ATOM 643 C C . LYS A 1 83 ? -19.175 9.010 45.044 1.00 65.50 83 LYS A C 1
ATOM 645 O O . LYS A 1 83 ? -19.400 7.977 45.684 1.00 65.50 83 LYS A O 1
ATOM 650 N N . LEU A 1 84 ? -19.178 9.044 43.711 1.00 66.44 84 LEU A N 1
ATOM 651 C CA . LEU A 1 84 ? -19.360 7.866 42.862 1.00 66.44 84 LEU A CA 1
ATOM 652 C C . LEU A 1 84 ? -18.198 6.887 43.112 1.00 66.44 84 LEU A C 1
ATOM 654 O O . LEU A 1 84 ? -17.040 7.181 42.822 1.00 66.44 84 LEU A O 1
ATOM 658 N N . SER A 1 85 ? -18.487 5.727 43.702 1.00 68.88 85 SER A N 1
ATOM 659 C CA . SER A 1 85 ? -17.490 4.689 43.988 1.00 68.88 85 SER A CA 1
ATOM 660 C C . SER A 1 85 ? -18.063 3.297 43.732 1.00 68.88 85 SER A C 1
ATOM 662 O O . SER A 1 85 ? -19.275 3.093 43.814 1.00 68.88 85 SER A O 1
ATOM 664 N N . ARG A 1 86 ? -17.190 2.309 43.477 1.00 67.12 86 ARG A N 1
ATOM 665 C CA . ARG A 1 86 ? -17.598 0.903 43.274 1.00 67.12 86 ARG A CA 1
ATOM 666 C C . ARG A 1 86 ? -18.404 0.329 44.447 1.00 67.12 86 ARG A C 1
ATOM 668 O O . ARG A 1 86 ? -19.231 -0.544 44.222 1.00 67.12 86 ARG A O 1
ATOM 675 N N . ARG A 1 87 ? -18.204 0.823 45.675 1.00 68.69 87 ARG A N 1
ATOM 676 C CA . ARG A 1 87 ? -18.971 0.389 46.859 1.00 68.69 87 ARG A CA 1
ATOM 677 C C . ARG A 1 87 ? -20.426 0.885 46.836 1.00 68.69 87 ARG A C 1
ATOM 679 O O . ARG A 1 87 ? -21.288 0.249 47.426 1.00 68.69 87 ARG A O 1
ATOM 686 N N . ASN A 1 88 ? -20.714 1.953 46.086 1.00 72.44 88 ASN A N 1
ATOM 687 C CA . ASN A 1 88 ? -22.010 2.637 46.072 1.00 72.44 88 ASN A CA 1
ATOM 688 C C . ASN A 1 88 ? -22.792 2.457 44.761 1.00 72.44 88 ASN A C 1
ATOM 690 O O . ASN A 1 88 ? -23.685 3.251 44.483 1.00 72.44 88 ASN A O 1
ATOM 694 N N . VAL A 1 89 ? -22.511 1.430 43.950 1.00 74.50 89 VAL A N 1
ATOM 695 C CA . VAL A 1 89 ? -23.157 1.218 42.632 1.00 74.50 89 VAL A CA 1
ATOM 696 C C . VAL A 1 89 ? -24.689 1.266 42.695 1.00 74.50 89 VAL A C 1
ATOM 698 O O . VAL A 1 89 ? -25.312 1.905 41.848 1.00 74.50 89 VAL A O 1
ATOM 701 N N . LYS A 1 90 ? -25.308 0.669 43.725 1.00 77.06 90 LYS A N 1
ATOM 702 C CA . LYS A 1 90 ? -26.765 0.761 43.943 1.00 77.06 90 LYS A CA 1
ATOM 703 C C . LYS A 1 90 ? -27.231 2.212 44.121 1.00 77.06 90 LYS A C 1
ATOM 705 O O . LYS A 1 90 ? -28.245 2.595 43.548 1.00 77.06 90 LYS A O 1
ATOM 710 N N . GLY A 1 91 ? -26.467 3.021 44.853 1.00 75.81 91 GLY A N 1
ATOM 711 C CA . GLY A 1 91 ? -26.709 4.455 45.016 1.00 75.81 91 GLY A CA 1
ATOM 712 C C . GLY A 1 91 ? -26.546 5.236 43.710 1.00 75.81 91 GLY A C 1
ATOM 713 O O . GLY A 1 91 ? -27.368 6.096 43.418 1.00 75.81 91 GLY A O 1
ATOM 714 N N . ILE A 1 92 ? -25.561 4.887 42.872 1.00 76.38 92 ILE A N 1
ATOM 715 C CA . ILE A 1 92 ? -25.361 5.506 41.546 1.00 76.38 92 ILE A CA 1
ATOM 716 C C . ILE A 1 92 ? -26.570 5.256 40.642 1.00 76.38 92 ILE A C 1
ATOM 718 O O . ILE A 1 92 ? -27.102 6.186 40.031 1.00 76.38 92 ILE A O 1
ATOM 722 N N . LEU A 1 93 ? -27.016 4.000 40.574 1.00 80.19 93 LEU A N 1
ATOM 723 C CA . LEU A 1 93 ? -28.180 3.601 39.788 1.00 80.19 93 LEU A CA 1
ATOM 724 C C . LEU A 1 93 ? -29.464 4.242 40.320 1.00 80.19 93 LEU A C 1
ATOM 726 O O . LEU A 1 93 ? -30.289 4.671 39.522 1.00 80.19 93 LEU A O 1
ATOM 730 N N . ALA A 1 94 ? -29.621 4.350 41.643 1.00 79.88 94 ALA A N 1
ATOM 731 C CA . ALA A 1 94 ? -30.759 5.024 42.264 1.00 79.88 94 ALA A CA 1
ATOM 732 C C . ALA A 1 94 ? -30.778 6.527 41.942 1.00 79.88 94 ALA A C 1
ATOM 734 O O . ALA A 1 94 ? -31.782 7.022 41.432 1.00 79.88 94 ALA A O 1
ATOM 735 N N . ALA A 1 95 ? -29.652 7.222 42.142 1.00 77.88 95 ALA A N 1
ATOM 736 C CA . ALA A 1 95 ? -29.498 8.651 41.859 1.00 77.88 95 ALA A CA 1
ATOM 737 C C . ALA A 1 95 ? -29.760 8.996 40.384 1.00 77.88 95 ALA A C 1
ATOM 739 O O . ALA A 1 95 ? -30.220 10.090 40.068 1.00 77.88 95 ALA A O 1
ATOM 740 N N . ASN A 1 96 ? -29.508 8.051 39.474 1.00 80.00 96 ASN A N 1
ATOM 741 C CA . ASN A 1 96 ? -29.675 8.250 38.037 1.00 80.00 96 ASN A CA 1
ATOM 742 C C . ASN A 1 96 ? -30.835 7.430 37.432 1.00 80.00 96 ASN A C 1
ATOM 744 O O . ASN A 1 96 ? -30.985 7.389 36.213 1.00 80.00 96 ASN A O 1
ATOM 748 N N . LYS A 1 97 ? -31.708 6.816 38.248 1.00 79.69 97 LYS A N 1
ATOM 749 C CA . LYS A 1 97 ? -32.786 5.908 37.793 1.00 79.69 97 LYS A CA 1
ATOM 750 C C . LYS A 1 97 ? -33.743 6.562 36.794 1.00 79.69 97 LYS A C 1
ATOM 752 O O . LYS A 1 97 ? -34.262 5.893 35.903 1.00 79.69 97 LYS A O 1
ATOM 757 N N . GLY A 1 98 ? -34.002 7.859 36.959 1.00 78.88 98 GLY A N 1
ATOM 758 C CA . GLY A 1 98 ? -34.882 8.644 36.092 1.00 78.88 98 GLY A CA 1
ATOM 759 C C . GLY A 1 98 ? -34.205 9.228 34.851 1.00 78.88 98 GLY A C 1
ATOM 760 O O . GLY A 1 98 ? -34.910 9.731 33.980 1.00 78.88 98 GLY A O 1
ATOM 761 N N . LYS A 1 99 ? -32.869 9.169 34.750 1.00 80.62 99 LYS A N 1
ATOM 762 C CA . LYS A 1 99 ? -32.132 9.772 33.636 1.00 80.62 99 LYS A CA 1
ATOM 763 C C . LYS A 1 99 ? -32.394 8.999 32.351 1.00 80.62 99 LYS A C 1
ATOM 765 O O . LYS A 1 99 ? -32.275 7.772 32.307 1.00 80.62 99 LYS A O 1
ATOM 770 N N . THR A 1 100 ? -32.761 9.745 31.319 1.00 83.19 100 THR A N 1
ATOM 771 C CA . THR A 1 100 ? -32.982 9.221 29.980 1.00 83.19 100 THR A CA 1
ATOM 772 C C . THR A 1 100 ? -31.719 9.321 29.142 1.00 83.19 100 THR A C 1
ATOM 774 O O . THR A 1 100 ? -30.846 10.152 29.395 1.00 83.19 100 THR A O 1
ATOM 777 N N . PHE A 1 101 ? -31.629 8.467 28.130 1.00 85.94 101 PHE A N 1
ATOM 778 C CA . PHE A 1 101 ? -30.561 8.542 27.141 1.00 85.94 101 PHE A CA 1
ATOM 779 C C . PHE A 1 101 ? -30.915 9.482 26.000 1.00 85.94 101 PHE A C 1
ATOM 781 O O . PHE A 1 101 ? -32.038 9.452 25.486 1.00 85.94 101 PHE A O 1
ATOM 788 N N . LYS A 1 102 ? -29.914 10.215 25.515 1.00 86.81 102 LYS A N 1
ATOM 789 C CA . LYS A 1 102 ? -29.957 10.766 24.162 1.00 86.81 102 LYS A CA 1
ATOM 790 C C . LYS A 1 102 ? -29.471 9.680 23.201 1.00 86.81 102 LYS A C 1
ATOM 792 O O . LYS A 1 102 ? -28.334 9.222 23.290 1.00 86.81 102 LYS A O 1
ATOM 797 N N . LYS A 1 103 ? -30.355 9.228 22.310 1.00 86.62 103 LYS A N 1
ATOM 798 C CA . LYS A 1 103 ? -30.039 8.201 21.306 1.00 86.62 103 LYS A CA 1
ATOM 799 C C . LYS A 1 103 ? -29.268 8.835 20.153 1.00 86.62 103 LYS A C 1
ATOM 801 O O . LYS A 1 103 ? -29.668 9.884 19.656 1.00 86.62 103 LYS A O 1
ATOM 806 N N . LEU A 1 104 ? -28.193 8.187 19.722 1.00 86.50 104 LEU A N 1
ATOM 807 C CA . LEU A 1 104 ? -27.330 8.662 18.646 1.00 86.50 104 LEU A CA 1
ATOM 808 C C . LEU A 1 104 ? -27.265 7.638 17.513 1.00 86.50 104 LEU A C 1
ATOM 810 O O . LEU A 1 104 ? -27.230 6.424 17.739 1.00 86.50 104 LEU A O 1
ATOM 814 N N . ILE A 1 105 ? -27.190 8.139 16.281 1.00 81.75 105 ILE A N 1
ATOM 815 C CA . ILE A 1 105 ? -26.921 7.307 15.109 1.00 81.75 105 ILE A CA 1
ATOM 816 C C . ILE A 1 105 ? -25.441 6.936 15.124 1.00 81.75 105 ILE A C 1
ATOM 818 O O . ILE A 1 105 ? -24.573 7.802 15.106 1.00 81.75 105 ILE A O 1
ATOM 822 N N . THR A 1 106 ? -25.156 5.635 15.130 1.00 84.75 106 THR A N 1
ATOM 823 C CA . THR A 1 106 ? -23.782 5.116 15.092 1.00 84.75 106 THR A CA 1
ATOM 824 C C . THR A 1 106 ? -23.480 4.574 13.708 1.00 84.75 106 THR A C 1
ATOM 826 O O . THR A 1 106 ? -24.268 3.808 13.148 1.00 84.75 106 THR A O 1
ATOM 829 N N . ARG A 1 107 ? -22.329 4.944 13.150 1.00 83.31 107 ARG A N 1
ATOM 830 C CA . ARG A 1 107 ? -21.835 4.396 11.885 1.00 83.31 107 ARG A CA 1
ATOM 831 C C . ARG A 1 107 ? -20.560 3.607 12.153 1.00 83.31 107 ARG A C 1
ATOM 833 O O . ARG A 1 107 ? -19.624 4.130 12.746 1.00 83.31 107 ARG A O 1
ATOM 840 N N . ASN A 1 108 ? -20.548 2.342 11.735 1.00 83.94 108 ASN A N 1
ATOM 841 C CA . ASN A 1 108 ? -19.358 1.504 11.808 1.00 83.94 108 ASN A CA 1
ATOM 842 C C . ASN A 1 108 ? -18.498 1.731 10.555 1.00 83.94 108 ASN A C 1
ATOM 844 O O . ASN A 1 108 ? -18.928 1.378 9.455 1.00 83.94 108 ASN A O 1
ATOM 848 N N . TYR A 1 109 ? -17.309 2.301 10.749 1.00 87.50 109 TYR A N 1
ATOM 849 C CA . TYR A 1 109 ? -16.313 2.548 9.702 1.00 87.50 109 TYR A CA 1
ATOM 850 C C . TYR A 1 109 ? -15.230 1.462 9.617 1.00 87.50 109 TYR A C 1
ATOM 852 O O . TYR A 1 109 ? -14.291 1.613 8.843 1.00 87.50 109 TYR A O 1
ATOM 860 N N . GLN A 1 110 ? -15.332 0.371 10.388 1.00 87.94 110 GLN A N 1
ATOM 861 C CA . GLN A 1 110 ? -14.411 -0.761 10.265 1.00 87.94 110 GLN A CA 1
ATOM 862 C C . GLN A 1 110 ? -14.384 -1.272 8.825 1.00 87.94 110 GLN A C 1
ATOM 864 O O . GLN A 1 110 ? -15.437 -1.527 8.230 1.00 87.94 110 GLN A O 1
ATOM 869 N N . MET A 1 111 ? -13.177 -1.459 8.294 1.00 90.75 111 MET A N 1
ATOM 870 C CA . MET A 1 111 ? -12.975 -1.817 6.892 1.00 90.75 111 MET A CA 1
ATOM 871 C C . MET A 1 111 ? -13.638 -3.144 6.540 1.00 90.75 111 MET A C 1
ATOM 873 O O . MET A 1 111 ? -14.369 -3.188 5.555 1.00 90.75 111 MET A O 1
ATOM 877 N N . GLN A 1 112 ? -13.537 -4.159 7.409 1.00 88.81 112 GLN A N 1
ATOM 878 C CA . GLN A 1 112 ? -14.259 -5.428 7.248 1.00 88.81 112 GLN A CA 1
ATOM 879 C C . GLN A 1 112 ? -15.741 -5.205 6.918 1.00 88.81 112 GLN A C 1
ATOM 881 O O . GLN A 1 112 ? -16.254 -5.723 5.935 1.00 88.81 112 GLN A O 1
ATOM 886 N N . ARG A 1 113 ? -16.436 -4.358 7.686 1.00 88.00 113 ARG A N 1
ATOM 887 C CA . ARG A 1 113 ? -17.859 -4.072 7.464 1.00 88.00 113 ARG A CA 1
ATOM 888 C C . ARG A 1 113 ? -18.101 -3.293 6.173 1.00 88.00 113 ARG A C 1
ATOM 890 O O . ARG A 1 113 ? -19.123 -3.514 5.522 1.00 88.00 113 ARG A O 1
ATOM 897 N N . LEU A 1 114 ? -17.240 -2.326 5.851 1.00 90.50 114 LEU A N 1
ATOM 898 C CA . LEU A 1 114 ? -17.390 -1.496 4.653 1.00 90.50 114 LEU A CA 1
ATOM 899 C C . LEU A 1 114 ? -17.244 -2.334 3.383 1.00 90.50 114 LEU A C 1
ATOM 901 O O . LEU A 1 114 ? -18.104 -2.239 2.514 1.00 90.50 114 LEU A O 1
ATOM 905 N N . PHE A 1 115 ? -16.234 -3.197 3.318 1.00 91.38 115 PHE A N 1
ATOM 906 C CA . PHE A 1 115 ? -15.962 -4.024 2.146 1.00 91.38 115 PHE A CA 1
ATOM 907 C C . PHE A 1 115 ? -16.917 -5.214 2.041 1.00 91.38 115 PHE A C 1
ATOM 909 O O . PHE A 1 115 ? -17.347 -5.539 0.942 1.00 91.38 115 PHE A O 1
ATOM 916 N N . THR A 1 116 ? -17.359 -5.804 3.159 1.00 87.50 116 THR A N 1
ATOM 917 C CA . THR A 1 116 ? -18.404 -6.840 3.102 1.00 87.50 116 THR A CA 1
ATOM 918 C C . THR A 1 116 ? -19.738 -6.303 2.577 1.00 87.50 116 THR A C 1
ATOM 920 O O . THR A 1 116 ? -20.491 -7.039 1.952 1.00 87.50 116 THR A O 1
ATOM 923 N N . ARG A 1 117 ? -20.056 -5.025 2.824 1.00 86.69 117 ARG A N 1
ATOM 924 C CA . ARG A 1 117 ? -21.306 -4.412 2.346 1.00 86.69 117 ARG A CA 1
ATOM 925 C C . ARG A 1 117 ? -21.182 -3.760 0.966 1.00 86.69 117 ARG A C 1
ATOM 927 O O . ARG A 1 117 ? -22.151 -3.773 0.218 1.00 86.69 117 ARG A O 1
ATOM 934 N N . GLY A 1 118 ? -20.084 -3.051 0.722 1.00 84.69 118 GLY A N 1
ATOM 935 C CA . GLY A 1 118 ? -19.883 -2.210 -0.462 1.00 84.69 118 GLY A CA 1
ATOM 936 C C . GLY A 1 118 ? -18.984 -2.828 -1.530 1.00 84.69 118 GLY A C 1
ATOM 937 O O . GLY A 1 118 ? -18.918 -2.283 -2.625 1.00 84.69 118 GLY A O 1
ATOM 938 N N . GLY A 1 119 ? -18.298 -3.924 -1.210 1.00 81.94 119 GLY A N 1
ATOM 939 C CA . GLY A 1 119 ? -17.535 -4.746 -2.145 1.00 81.94 119 GLY A CA 1
ATOM 940 C C . GLY A 1 119 ? -18.227 -6.087 -2.392 1.00 81.94 119 GLY A C 1
ATOM 941 O O . GLY A 1 119 ? -19.441 -6.213 -2.240 1.00 81.94 119 GLY A O 1
ATOM 942 N N . ASP A 1 120 ? -17.445 -7.099 -2.748 1.00 79.06 120 ASP A N 1
ATOM 943 C CA . ASP A 1 120 ? -17.913 -8.448 -3.088 1.00 79.06 120 ASP A CA 1
ATOM 944 C C . ASP A 1 120 ? -17.916 -9.427 -1.896 1.00 79.06 120 ASP A C 1
ATOM 946 O O . ASP A 1 120 ? -18.236 -10.603 -2.055 1.00 79.06 120 ASP A O 1
ATOM 950 N N . GLY A 1 121 ? -17.560 -8.958 -0.695 1.00 75.62 121 GLY A N 1
ATOM 951 C CA . GLY A 1 121 ? -17.484 -9.793 0.505 1.00 75.62 121 GLY A CA 1
ATOM 952 C C . GLY A 1 121 ? -16.139 -10.477 0.749 1.00 75.62 121 GLY A C 1
ATOM 953 O O . GLY A 1 121 ? -15.905 -10.907 1.880 1.00 75.62 121 GLY A O 1
ATOM 954 N N . ASN A 1 122 ? -15.243 -10.531 -0.241 1.00 77.75 122 ASN A N 1
ATOM 955 C CA . ASN A 1 122 ? -14.013 -11.324 -0.193 1.00 77.75 122 ASN A CA 1
ATOM 956 C C . ASN A 1 122 ? -12.805 -10.485 0.236 1.00 77.75 122 ASN A C 1
ATOM 958 O O . ASN A 1 122 ? -11.916 -10.180 -0.557 1.00 77.75 122 ASN A O 1
ATOM 962 N N . VAL A 1 123 ? -12.751 -10.130 1.519 1.00 86.12 123 VAL A N 1
ATOM 963 C CA . VAL A 1 123 ? -11.606 -9.409 2.096 1.00 86.12 123 VAL A CA 1
ATOM 964 C C . VAL A 1 123 ? -10.931 -10.209 3.193 1.00 86.12 123 VAL A C 1
ATOM 966 O O . VAL A 1 123 ? -11.601 -10.829 4.020 1.00 86.12 123 VAL A O 1
ATOM 969 N N . ASN A 1 124 ? -9.600 -10.161 3.200 1.00 88.00 124 ASN A N 1
ATOM 970 C CA . ASN A 1 124 ? -8.777 -10.903 4.150 1.00 88.00 124 ASN A CA 1
ATOM 971 C C . ASN A 1 124 ? -8.124 -9.984 5.179 1.00 88.00 124 ASN A C 1
ATOM 973 O O . ASN A 1 124 ? -8.051 -10.360 6.345 1.00 88.00 124 ASN A O 1
ATOM 977 N N . PHE A 1 125 ? -7.635 -8.813 4.747 1.00 94.31 125 PHE A N 1
ATOM 978 C CA . PHE A 1 125 ? -6.850 -7.891 5.575 1.00 94.31 125 PHE A CA 1
ATOM 979 C C . PHE A 1 125 ? -5.758 -8.609 6.398 1.00 94.31 125 PHE A C 1
ATOM 981 O O . PHE A 1 125 ? -5.526 -8.306 7.565 1.00 94.31 125 PHE A O 1
ATOM 988 N N . ASP A 1 126 ? -5.107 -9.613 5.799 1.00 95.56 126 ASP A N 1
ATOM 989 C CA . ASP A 1 126 ? -4.209 -10.546 6.491 1.00 95.56 126 ASP A CA 1
ATOM 990 C C . ASP A 1 126 ? -2.725 -10.187 6.338 1.00 95.56 126 ASP A C 1
ATOM 992 O O . ASP A 1 126 ? -1.863 -10.920 6.827 1.00 95.56 126 ASP A O 1
ATOM 996 N N . LYS A 1 127 ? -2.413 -9.096 5.628 1.00 97.38 127 LYS A N 1
ATOM 997 C CA . LYS A 1 127 ? -1.043 -8.622 5.428 1.00 97.38 127 LYS A CA 1
ATOM 998 C C . LYS A 1 127 ? -0.801 -7.324 6.164 1.00 97.38 127 LYS A C 1
ATOM 1000 O O . LYS A 1 127 ? -1.464 -6.323 5.902 1.00 97.38 127 LYS A O 1
ATOM 1005 N N . ARG A 1 128 ? 0.237 -7.310 6.998 1.00 98.31 128 ARG A N 1
ATOM 1006 C CA . ARG A 1 128 ? 0.861 -6.064 7.438 1.00 98.31 128 ARG A CA 1
ATOM 1007 C C . ARG A 1 128 ? 1.848 -5.590 6.373 1.00 98.31 128 ARG A C 1
ATOM 1009 O O . ARG A 1 128 ? 2.821 -6.287 6.083 1.00 98.31 128 ARG A O 1
ATOM 1016 N N . CYS A 1 129 ? 1.610 -4.422 5.791 1.00 98.62 129 CYS A N 1
ATOM 1017 C CA . CYS A 1 129 ? 2.348 -3.942 4.627 1.00 98.62 129 CYS A CA 1
ATOM 1018 C C . CYS A 1 129 ? 3.379 -2.861 4.972 1.00 98.62 129 CYS A C 1
ATOM 1020 O O . CYS A 1 129 ? 3.118 -1.968 5.780 1.00 98.62 129 CYS A O 1
ATOM 1022 N N . LEU A 1 130 ? 4.528 -2.906 4.299 1.00 98.56 130 LEU A N 1
ATOM 1023 C CA . LEU A 1 130 ? 5.478 -1.796 4.212 1.00 98.56 130 LEU A CA 1
ATOM 1024 C C . LEU A 1 130 ? 5.558 -1.334 2.760 1.00 98.56 130 LEU A C 1
ATOM 1026 O O . LEU A 1 130 ? 5.834 -2.147 1.886 1.00 98.56 130 LEU A O 1
ATOM 1030 N N . LEU A 1 131 ? 5.352 -0.046 2.505 1.00 98.75 131 LEU A N 1
ATOM 1031 C CA . LEU A 1 131 ? 5.607 0.583 1.213 1.00 98.75 131 LEU A CA 1
ATOM 1032 C C . LEU A 1 131 ? 6.833 1.485 1.322 1.00 98.75 131 LEU A C 1
ATOM 1034 O O . LEU A 1 131 ? 6.820 2.439 2.093 1.00 98.75 131 LEU A O 1
ATOM 1038 N N . MET A 1 132 ? 7.853 1.220 0.511 1.00 98.19 132 MET A N 1
ATOM 1039 C CA . MET A 1 132 ? 9.004 2.100 0.332 1.00 98.19 132 MET A CA 1
ATOM 1040 C C . MET A 1 132 ? 8.899 2.835 -0.998 1.00 98.19 132 MET A C 1
ATOM 1042 O O . MET A 1 132 ? 8.843 2.201 -2.051 1.00 98.19 132 MET A O 1
ATOM 1046 N N . GLY A 1 133 ? 8.919 4.162 -0.953 1.00 97.69 133 GLY A N 1
ATOM 1047 C CA . GLY A 1 133 ? 8.660 5.012 -2.110 1.00 97.69 133 GLY A CA 1
ATOM 1048 C C . GLY A 1 133 ? 7.167 5.279 -2.255 1.00 97.69 133 GLY A C 1
ATOM 1049 O O . GLY A 1 133 ? 6.403 4.447 -2.738 1.00 97.69 133 GLY A O 1
ATOM 1050 N N . CYS A 1 134 ? 6.760 6.474 -1.852 1.00 98.12 134 CYS A N 1
ATOM 1051 C CA . CYS A 1 134 ? 5.400 6.993 -1.914 1.00 98.12 134 CYS A CA 1
ATOM 1052 C C . CYS A 1 134 ? 5.195 7.891 -3.140 1.00 98.12 134 CYS A C 1
ATOM 1054 O O . CYS A 1 134 ? 4.274 8.687 -3.150 1.00 98.12 134 CYS A O 1
ATOM 1056 N N . GLY A 1 135 ? 6.034 7.781 -4.176 1.00 95.88 135 GLY A N 1
ATOM 1057 C CA . GLY A 1 135 ? 5.873 8.509 -5.438 1.00 95.88 135 GLY A CA 1
ATOM 1058 C C . GLY A 1 135 ? 4.669 8.042 -6.270 1.00 95.88 135 GLY A C 1
ATOM 1059 O O . GLY A 1 135 ? 3.718 7.457 -5.765 1.00 95.88 135 GLY A O 1
ATOM 1060 N N . SER A 1 136 ? 4.708 8.268 -7.588 1.00 95.94 136 SER A N 1
ATOM 1061 C CA . SER A 1 136 ? 3.579 7.958 -8.486 1.00 95.94 136 SER A CA 1
ATOM 1062 C C . SER A 1 136 ? 3.064 6.517 -8.344 1.00 95.94 136 SER A C 1
ATOM 1064 O O . SER A 1 136 ? 1.925 6.311 -7.928 1.00 95.94 136 SER A O 1
ATOM 1066 N N . ILE A 1 137 ? 3.920 5.522 -8.605 1.00 98.06 137 ILE A N 1
ATOM 1067 C CA . ILE A 1 137 ? 3.554 4.099 -8.531 1.00 98.06 137 ILE A CA 1
ATOM 1068 C C . ILE A 1 137 ? 3.183 3.696 -7.103 1.00 98.06 137 ILE A C 1
ATOM 1070 O O . ILE A 1 137 ? 2.147 3.067 -6.902 1.00 98.06 137 ILE A O 1
ATOM 1074 N N . GLY A 1 138 ? 3.984 4.116 -6.119 1.00 98.31 138 GLY A N 1
ATOM 1075 C CA . GLY A 1 138 ? 3.759 3.829 -4.703 1.00 98.31 138 GLY A CA 1
ATOM 1076 C C . GLY A 1 138 ? 2.395 4.302 -4.205 1.00 98.31 138 GLY A C 1
ATOM 1077 O O . GLY A 1 138 ? 1.644 3.543 -3.593 1.00 98.31 138 GLY A O 1
ATOM 1078 N N . SER A 1 139 ? 2.032 5.544 -4.528 1.00 98.25 139 SER A N 1
ATOM 1079 C CA . SER A 1 139 ? 0.755 6.128 -4.126 1.00 98.25 139 SER A CA 1
ATOM 1080 C C . SER A 1 139 ? -0.437 5.359 -4.710 1.00 98.25 139 SER A C 1
ATOM 1082 O O . SER A 1 139 ? -1.353 5.000 -3.969 1.00 98.25 139 SER A O 1
ATOM 1084 N N . TYR A 1 140 ? -0.394 4.989 -5.995 1.00 98.50 140 TYR A N 1
ATOM 1085 C CA . TYR A 1 140 ? -1.467 4.213 -6.621 1.00 98.50 140 TYR A CA 1
ATOM 1086 C C . TYR A 1 140 ? -1.523 2.762 -6.132 1.00 98.50 140 TYR A C 1
ATOM 1088 O O . TYR A 1 140 ? -2.616 2.278 -5.835 1.00 98.50 140 TYR A O 1
ATOM 1096 N N . VAL A 1 141 ? -0.383 2.070 -5.993 1.00 98.62 141 VAL A N 1
ATOM 1097 C CA . VAL A 1 141 ? -0.375 0.670 -5.527 1.00 98.62 141 VAL A CA 1
ATOM 1098 C C . VAL A 1 141 ? -0.843 0.564 -4.080 1.00 98.62 141 VAL A C 1
ATOM 1100 O O . VAL A 1 141 ? -1.558 -0.376 -3.748 1.00 98.62 141 VAL A O 1
ATOM 1103 N N . SER A 1 142 ? -0.533 1.562 -3.242 1.00 98.31 142 SER A N 1
ATOM 1104 C CA . SER A 1 142 ? -1.023 1.620 -1.862 1.00 98.31 142 SER A CA 1
ATOM 1105 C C . SER A 1 142 ? -2.549 1.662 -1.792 1.00 98.31 142 SER A C 1
ATOM 1107 O O . SER A 1 142 ? -3.151 0.904 -1.040 1.00 98.31 142 SER A O 1
ATOM 1109 N N . LYS A 1 143 ? -3.200 2.490 -2.619 1.00 97.94 143 LYS A N 1
ATOM 1110 C CA . LYS A 1 143 ? -4.662 2.572 -2.652 1.00 97.94 143 LYS A CA 1
ATOM 1111 C C . LYS A 1 143 ? -5.258 1.296 -3.230 1.00 97.94 143 LYS A C 1
ATOM 1113 O O . LYS A 1 143 ? -6.154 0.723 -2.628 1.00 97.94 143 LYS A O 1
ATOM 1118 N N . ALA A 1 144 ? -4.722 0.812 -4.347 1.00 97.69 144 ALA A N 1
ATOM 1119 C CA . ALA A 1 144 ? -5.249 -0.369 -5.016 1.00 97.69 144 ALA A CA 1
ATOM 1120 C C . ALA A 1 144 ? -5.133 -1.646 -4.156 1.00 97.69 144 ALA A C 1
ATOM 1122 O O . ALA A 1 144 ? -6.060 -2.454 -4.139 1.00 97.69 144 ALA A O 1
ATOM 1123 N N . ILE A 1 145 ? -4.044 -1.822 -3.391 1.00 97.25 145 ILE A N 1
ATOM 1124 C CA . ILE A 1 145 ? -3.873 -3.005 -2.530 1.00 97.25 145 ILE A CA 1
ATOM 1125 C C . ILE A 1 145 ? -4.815 -2.987 -1.318 1.00 97.25 145 ILE A C 1
ATOM 1127 O O . ILE A 1 145 ? -5.261 -4.036 -0.847 1.00 97.25 145 ILE A O 1
ATOM 1131 N N . ILE A 1 146 ? -5.154 -1.791 -0.837 1.00 96.44 146 ILE A N 1
ATOM 1132 C CA . ILE A 1 146 ? -6.169 -1.599 0.197 1.00 96.44 146 ILE A CA 1
ATOM 1133 C C . ILE A 1 146 ? -7.565 -1.875 -0.385 1.00 96.44 146 ILE A C 1
ATOM 1135 O O . ILE A 1 146 ? -8.357 -2.586 0.231 1.00 96.44 146 ILE A O 1
ATOM 1139 N N . ASP A 1 147 ? -7.847 -1.374 -1.589 1.00 94.62 147 ASP A N 1
ATOM 1140 C CA . ASP A 1 147 ? -9.157 -1.464 -2.254 1.00 94.62 147 ASP A CA 1
ATOM 1141 C C . ASP A 1 147 ? -9.539 -2.882 -2.672 1.00 94.62 147 ASP A C 1
ATOM 1143 O O . ASP A 1 147 ? -10.724 -3.196 -2.770 1.00 94.62 147 ASP A O 1
ATOM 1147 N N . ILE A 1 148 ? -8.552 -3.755 -2.866 1.00 93.00 148 ILE A N 1
ATOM 1148 C CA . ILE A 1 148 ? -8.781 -5.183 -3.109 1.00 93.00 148 ILE A CA 1
ATOM 1149 C C . ILE A 1 148 ? -8.837 -6.013 -1.812 1.00 93.00 148 ILE A C 1
ATOM 1151 O O . ILE A 1 148 ? -9.052 -7.221 -1.847 1.00 93.00 148 ILE A O 1
ATOM 1155 N N . GLY A 1 149 ? -8.661 -5.382 -0.646 1.00 94.25 149 GLY A N 1
ATOM 1156 C CA . GLY A 1 149 ? -8.877 -6.025 0.651 1.00 94.25 149 GLY A CA 1
ATOM 1157 C C . GLY A 1 149 ? -7.723 -6.888 1.169 1.00 94.25 149 GLY A C 1
ATOM 1158 O O . GLY A 1 149 ? -7.951 -7.775 1.997 1.00 94.25 149 GLY A O 1
ATOM 1159 N N . ILE A 1 150 ? -6.491 -6.657 0.697 1.00 95.81 150 ILE A N 1
ATOM 1160 C CA . ILE A 1 150 ? -5.299 -7.391 1.162 1.00 95.81 150 ILE A CA 1
ATOM 1161 C C . ILE A 1 150 ? -4.829 -6.890 2.536 1.00 95.81 150 ILE A C 1
ATOM 1163 O O . ILE A 1 150 ? -4.395 -7.690 3.365 1.00 95.81 150 ILE A O 1
ATOM 1167 N N . THR A 1 151 ? -4.910 -5.582 2.795 1.00 97.19 151 THR A N 1
ATOM 1168 C CA . THR A 1 151 ? -4.366 -4.963 4.014 1.00 97.19 151 THR A CA 1
ATOM 1169 C C . THR A 1 151 ? -5.239 -3.827 4.542 1.00 97.19 151 THR A C 1
ATOM 1171 O O . THR A 1 151 ? -5.806 -3.055 3.770 1.00 97.19 151 THR A O 1
ATOM 1174 N N . ASP A 1 152 ? -5.340 -3.733 5.867 1.00 96.25 152 ASP A N 1
ATOM 1175 C CA . ASP A 1 152 ? -5.827 -2.567 6.609 1.00 96.25 152 ASP A CA 1
ATOM 1176 C C . ASP A 1 152 ? -4.733 -1.974 7.529 1.00 96.25 152 ASP A C 1
ATOM 1178 O O . ASP A 1 152 ? -5.013 -1.080 8.334 1.00 96.25 152 ASP A O 1
ATOM 1182 N N . ASP A 1 153 ? -3.489 -2.465 7.408 1.00 98.25 153 ASP A N 1
ATOM 1183 C CA . ASP A 1 153 ? -2.318 -2.087 8.205 1.00 98.25 153 ASP A CA 1
ATOM 1184 C C . ASP A 1 153 ? -1.107 -1.860 7.296 1.00 98.25 153 ASP A C 1
ATOM 1186 O O . ASP A 1 153 ? -0.410 -2.798 6.900 1.00 98.25 153 ASP A O 1
ATOM 1190 N N . ILE A 1 154 ? -0.861 -0.592 6.965 1.00 98.69 154 ILE A N 1
ATOM 1191 C CA . ILE A 1 154 ? 0.213 -0.172 6.067 1.00 98.69 154 ILE A CA 1
ATOM 1192 C C . ILE A 1 154 ? 1.134 0.849 6.738 1.00 98.69 154 ILE A C 1
ATOM 1194 O O . ILE A 1 154 ? 0.706 1.796 7.402 1.00 98.69 154 ILE A O 1
ATOM 1198 N N . THR A 1 155 ? 2.436 0.665 6.556 1.00 98.75 155 THR A N 1
ATOM 1199 C CA . THR A 1 155 ? 3.470 1.635 6.920 1.00 98.75 155 THR A CA 1
ATOM 1200 C C . THR A 1 155 ? 4.095 2.186 5.644 1.00 98.75 155 THR A C 1
ATOM 1202 O O . THR A 1 155 ? 4.498 1.421 4.774 1.00 98.75 155 THR A O 1
ATOM 1205 N N . LEU A 1 156 ? 4.135 3.508 5.521 1.00 98.81 156 LEU A N 1
ATOM 1206 C CA . LEU A 1 156 ? 4.606 4.254 4.359 1.00 98.81 156 LEU A CA 1
ATOM 1207 C C . LEU A 1 156 ? 5.978 4.849 4.675 1.00 98.81 156 LEU A C 1
ATOM 1209 O O . LEU A 1 156 ? 6.116 5.526 5.689 1.00 98.81 156 LEU A O 1
ATOM 1213 N N . LEU A 1 157 ? 6.974 4.617 3.827 1.00 98.31 157 LEU A N 1
ATOM 1214 C CA . LEU A 1 157 ? 8.331 5.125 3.993 1.00 98.31 157 LEU A CA 1
ATOM 1215 C C . LEU A 1 157 ? 8.733 5.925 2.761 1.00 98.31 157 LEU A C 1
ATOM 1217 O O . LEU A 1 157 ? 8.859 5.377 1.663 1.00 98.31 157 LEU A O 1
ATOM 1221 N N . ASP A 1 158 ? 8.920 7.225 2.952 1.00 97.75 158 ASP A N 1
ATOM 1222 C CA . ASP A 1 158 ? 9.438 8.152 1.948 1.00 97.75 158 ASP A CA 1
ATOM 1223 C C . ASP A 1 158 ? 9.836 9.456 2.645 1.00 97.75 158 ASP A C 1
ATOM 1225 O O . ASP A 1 158 ? 9.067 9.944 3.481 1.00 97.75 158 ASP A O 1
ATOM 1229 N N . LYS A 1 159 ? 11.003 9.997 2.280 1.00 95.44 159 LYS A N 1
ATOM 1230 C CA . LYS A 1 159 ? 11.535 11.260 2.807 1.00 95.44 159 LYS A CA 1
ATOM 1231 C C . LYS A 1 159 ? 11.298 12.467 1.905 1.00 95.44 159 LYS A C 1
ATOM 1233 O O . LYS A 1 159 ? 11.558 13.599 2.301 1.00 95.44 159 LYS A O 1
ATOM 1238 N N . ASP A 1 160 ? 10.929 12.236 0.648 1.00 95.44 160 ASP A N 1
ATOM 1239 C CA . ASP A 1 160 ? 10.779 13.327 -0.302 1.00 95.44 160 ASP A CA 1
ATOM 1240 C C . ASP A 1 160 ? 9.540 14.146 0.056 1.00 95.44 160 ASP A C 1
ATOM 1242 O O . ASP A 1 160 ? 8.518 13.593 0.470 1.00 95.44 160 ASP A O 1
ATOM 1246 N N . LEU A 1 161 ? 9.597 15.455 -0.174 1.00 96.12 161 LEU A N 1
ATOM 1247 C CA . LEU A 1 161 ? 8.436 16.332 -0.052 1.00 96.12 161 LEU A CA 1
ATOM 1248 C C . LEU A 1 161 ? 7.472 16.131 -1.225 1.00 96.12 161 LEU A C 1
ATOM 1250 O O . LEU A 1 161 ? 7.880 15.781 -2.336 1.00 96.12 161 LEU A O 1
ATOM 1254 N N . LEU A 1 162 ? 6.176 16.314 -0.969 1.00 96.19 162 LEU A N 1
ATOM 1255 C CA . LEU A 1 162 ? 5.189 16.423 -2.035 1.00 96.19 162 LEU A CA 1
ATOM 1256 C C . LEU A 1 162 ? 5.300 17.811 -2.665 1.00 96.19 162 LEU A C 1
ATOM 1258 O O . LEU A 1 162 ? 5.020 18.808 -2.008 1.00 96.19 162 LEU A O 1
ATOM 1262 N N . GLU A 1 163 ? 5.635 17.847 -3.949 1.00 94.44 163 GLU A N 1
ATOM 1263 C CA . GLU A 1 163 ? 5.857 19.085 -4.696 1.00 94.44 163 GLU A CA 1
ATOM 1264 C C . GLU A 1 163 ? 4.865 19.240 -5.861 1.00 94.44 163 GLU A C 1
ATOM 1266 O O . GLU A 1 163 ? 4.181 18.291 -6.274 1.00 94.44 163 GLU A O 1
ATOM 1271 N N . VAL A 1 164 ? 4.791 20.448 -6.428 1.00 93.75 164 VAL A N 1
ATOM 1272 C CA . VAL A 1 164 ? 3.869 20.788 -7.528 1.00 93.75 164 VAL A CA 1
ATOM 1273 C C . VAL A 1 164 ? 4.077 19.871 -8.739 1.00 93.75 164 VAL A C 1
ATOM 1275 O O . VAL A 1 164 ? 3.101 19.389 -9.323 1.00 93.75 164 VAL A O 1
ATOM 1278 N N . GLU A 1 165 ? 5.324 19.544 -9.093 1.00 91.00 165 GLU A N 1
ATOM 1279 C CA . GLU A 1 165 ? 5.634 18.675 -10.233 1.00 91.00 165 GLU A CA 1
ATOM 1280 C C . GLU A 1 165 ? 5.167 17.220 -10.049 1.00 91.00 165 GLU A C 1
ATOM 1282 O O . GLU A 1 165 ? 5.202 16.421 -10.995 1.00 91.00 165 GLU A O 1
ATOM 1287 N N . ASN A 1 166 ? 4.731 16.835 -8.844 1.00 93.25 166 ASN A N 1
ATOM 1288 C CA . ASN A 1 166 ? 4.207 15.501 -8.561 1.00 93.25 166 ASN A CA 1
ATOM 1289 C C . ASN A 1 166 ? 2.702 15.385 -8.851 1.00 93.25 166 ASN A C 1
ATOM 1291 O O . ASN A 1 166 ? 2.245 14.291 -9.193 1.00 93.25 166 ASN A O 1
ATOM 1295 N N . LEU A 1 167 ? 1.940 16.485 -8.782 1.00 93.50 167 LEU A N 1
ATOM 1296 C CA . LEU A 1 167 ? 0.468 16.469 -8.791 1.00 93.50 167 LEU A CA 1
ATOM 1297 C C . LEU A 1 167 ? -0.151 15.770 -10.009 1.00 93.50 167 LEU A C 1
ATOM 1299 O O . LEU A 1 167 ? -1.189 15.127 -9.896 1.00 93.50 167 LEU A O 1
ATOM 1303 N N . ALA A 1 168 ? 0.492 15.846 -11.177 1.00 93.75 168 ALA A N 1
ATOM 1304 C CA . ALA A 1 168 ? -0.027 15.242 -12.407 1.00 93.75 168 ALA A CA 1
ATOM 1305 C C . ALA A 1 168 ? -0.049 13.697 -12.391 1.00 93.75 168 ALA A C 1
ATOM 1307 O O . ALA A 1 168 ? -0.661 13.073 -13.262 1.00 93.75 168 ALA A O 1
ATOM 1308 N N . ARG A 1 169 ? 0.673 13.066 -11.456 1.00 93.94 169 ARG A N 1
ATOM 1309 C CA . ARG A 1 169 ? 0.866 11.606 -11.413 1.00 93.94 169 ARG A CA 1
ATOM 1310 C C . ARG A 1 169 ? 0.919 11.021 -10.004 1.00 93.94 169 ARG A C 1
ATOM 1312 O O . ARG A 1 169 ? 1.287 9.860 -9.857 1.00 93.94 169 ARG A O 1
ATOM 1319 N N . HIS A 1 170 ? 0.603 11.802 -8.984 1.00 96.00 170 HIS A N 1
ATOM 1320 C CA . HIS A 1 170 ? 0.569 11.364 -7.595 1.00 96.00 170 HIS A CA 1
ATOM 1321 C C . HIS A 1 170 ? -0.885 11.285 -7.121 1.00 96.00 170 HIS A C 1
ATOM 1323 O O . HIS A 1 170 ? -1.723 12.055 -7.584 1.00 96.00 170 HIS A O 1
ATOM 1329 N N . LEU A 1 171 ? -1.204 10.348 -6.223 1.00 96.06 171 LEU A N 1
ATOM 1330 C CA . LEU A 1 171 ? -2.569 10.201 -5.705 1.00 96.06 171 LEU A CA 1
ATOM 1331 C C . LEU A 1 171 ? -3.033 11.439 -4.921 1.00 96.06 171 LEU A C 1
ATOM 1333 O O . LEU A 1 171 ? -4.191 11.837 -5.022 1.00 96.06 171 LEU A O 1
ATOM 1337 N N . CYS A 1 172 ? -2.136 12.036 -4.135 1.00 94.06 172 CYS A N 1
ATOM 1338 C CA . CYS A 1 172 ? -2.447 13.225 -3.342 1.00 94.06 172 CYS A CA 1
ATOM 1339 C C . CYS A 1 172 ? -2.593 14.472 -4.219 1.00 94.06 172 CYS A C 1
ATOM 1341 O O . CYS A 1 172 ? -1.756 14.735 -5.083 1.00 94.06 172 CYS A O 1
ATOM 1343 N N . GLY A 1 173 ? -3.633 15.257 -3.937 1.00 85.25 173 GLY A N 1
ATOM 1344 C CA . GLY A 1 173 ? -3.860 16.560 -4.558 1.00 85.25 173 GLY A CA 1
ATOM 1345 C C . GLY A 1 173 ? -3.086 17.701 -3.888 1.00 85.25 173 GLY A C 1
ATOM 1346 O O . GLY A 1 173 ? -2.282 17.501 -2.979 1.00 85.25 173 GLY A O 1
ATOM 1347 N N . SER A 1 174 ? -3.391 18.932 -4.300 1.00 92.38 174 SER A N 1
ATOM 1348 C CA . SER A 1 174 ? -2.694 20.157 -3.877 1.00 92.38 174 SER A CA 1
ATOM 1349 C C . SER A 1 174 ? -2.884 20.555 -2.407 1.00 92.38 174 SER A C 1
ATOM 1351 O O . SER A 1 174 ? -2.225 21.480 -1.944 1.00 92.38 174 SER A O 1
ATOM 1353 N N . ASN A 1 175 ? -3.758 19.873 -1.656 1.00 89.31 175 ASN A N 1
ATOM 1354 C CA . ASN A 1 175 ? -4.099 20.216 -0.267 1.00 89.31 175 ASN A CA 1
ATOM 1355 C C . ASN A 1 175 ? -2.897 20.203 0.693 1.00 89.31 175 ASN A C 1
ATOM 1357 O O . ASN A 1 175 ? -2.967 20.810 1.758 1.00 89.31 175 ASN A O 1
ATOM 1361 N N . TYR A 1 176 ? -1.819 19.506 0.332 1.00 90.06 176 TYR A N 1
ATOM 1362 C CA . TYR A 1 176 ? -0.636 19.327 1.174 1.00 90.06 176 TYR A CA 1
ATOM 1363 C C . TYR A 1 176 ? 0.556 20.193 0.743 1.00 90.06 176 TYR A C 1
ATOM 1365 O O . TYR A 1 176 ? 1.622 20.066 1.328 1.00 90.06 176 TYR A O 1
ATOM 1373 N N . LEU A 1 177 ? 0.388 21.074 -0.253 1.00 91.06 177 LEU A N 1
ATOM 1374 C CA . LEU A 1 177 ? 1.474 21.919 -0.772 1.00 91.06 177 LEU A CA 1
ATOM 1375 C C . LEU A 1 177 ? 1.704 23.202 0.036 1.00 91.06 177 LEU A C 1
ATOM 1377 O O . LEU A 1 177 ? 2.732 23.851 -0.114 1.00 91.06 177 LEU A O 1
ATOM 1381 N N . CYS A 1 178 ? 0.753 23.602 0.885 1.00 87.75 178 CYS A N 1
ATOM 1382 C CA . CYS A 1 178 ? 0.881 24.829 1.680 1.00 87.75 178 CYS A CA 1
ATOM 1383 C C . CYS A 1 178 ? 1.904 24.713 2.823 1.00 87.75 178 CYS A C 1
ATOM 1385 O O . CYS A 1 178 ? 2.262 25.728 3.415 1.00 87.75 178 CYS A O 1
ATOM 1387 N N . LEU A 1 179 ? 2.340 23.497 3.159 1.00 89.56 179 LEU A N 1
ATOM 1388 C CA . LEU A 1 179 ? 3.339 23.203 4.183 1.00 89.56 179 LEU A CA 1
ATOM 1389 C C . LEU A 1 179 ? 4.300 22.136 3.644 1.00 89.56 179 LEU A C 1
ATOM 1391 O O . LEU A 1 179 ? 3.839 21.249 2.923 1.00 89.56 179 LEU A O 1
ATOM 1395 N N . PRO A 1 180 ? 5.593 22.160 4.020 1.00 92.94 180 PRO A N 1
ATOM 1396 C CA . PRO A 1 180 ? 6.536 21.114 3.637 1.00 92.94 180 PRO A CA 1
ATOM 1397 C C . PRO A 1 180 ? 6.087 19.781 4.245 1.00 92.94 180 PRO A C 1
ATOM 1399 O O . PRO A 1 180 ? 6.277 19.522 5.432 1.00 92.94 180 PRO A O 1
ATOM 1402 N N . THR A 1 181 ? 5.438 18.957 3.426 1.00 95.25 181 THR A N 1
ATOM 1403 C CA . THR A 1 181 ? 4.842 17.685 3.837 1.00 95.25 181 THR A CA 1
ATOM 1404 C C . THR A 1 181 ? 5.509 16.571 3.049 1.00 95.25 181 THR A C 1
ATOM 1406 O O . THR A 1 181 ? 5.467 16.581 1.817 1.00 95.25 181 THR A O 1
ATOM 1409 N N . SER A 1 182 ? 6.109 15.598 3.735 1.00 97.25 182 SER A N 1
ATOM 1410 C CA . SER A 1 182 ? 6.663 14.422 3.066 1.00 97.25 182 SER A CA 1
ATOM 1411 C C . SER A 1 182 ? 5.570 13.628 2.350 1.00 97.25 182 SER A C 1
ATOM 1413 O O . SER A 1 182 ? 4.414 13.570 2.785 1.00 97.25 182 SER A O 1
ATOM 1415 N N . LYS A 1 183 ? 5.925 12.991 1.231 1.00 97.88 183 LYS A N 1
ATOM 1416 C CA . LYS A 1 183 ? 5.010 12.165 0.428 1.00 97.88 183 LYS A CA 1
ATOM 1417 C C . LYS A 1 183 ? 4.372 11.066 1.273 1.00 97.88 183 LYS A C 1
ATOM 1419 O O . LYS A 1 183 ? 3.190 10.776 1.097 1.00 97.88 183 LYS A O 1
ATOM 1424 N N . SER A 1 184 ? 5.124 10.484 2.210 1.00 98.31 184 SER A N 1
ATOM 1425 C CA . SER A 1 184 ? 4.627 9.453 3.125 1.00 98.31 184 SER A CA 1
ATOM 1426 C C . SER A 1 184 ? 3.540 9.985 4.070 1.00 98.31 184 SER A C 1
ATOM 1428 O O . SER A 1 184 ? 2.506 9.334 4.237 1.00 98.31 184 SER A O 1
ATOM 1430 N N . GLU A 1 185 ? 3.707 11.183 4.639 1.00 97.50 185 GLU A N 1
ATOM 1431 C CA . GLU A 1 185 ? 2.696 11.808 5.500 1.00 97.50 185 GLU A CA 1
ATOM 1432 C C . GLU A 1 185 ? 1.468 12.270 4.697 1.00 97.50 185 GLU A C 1
ATOM 1434 O O . GLU A 1 185 ? 0.330 11.997 5.090 1.00 97.50 185 GLU A O 1
ATOM 1439 N N . ALA A 1 186 ? 1.676 12.896 3.533 1.00 97.25 186 ALA A N 1
ATOM 1440 C CA . ALA A 1 186 ? 0.588 13.313 2.649 1.00 97.25 186 ALA A CA 1
ATOM 1441 C C . ALA A 1 186 ? -0.269 12.115 2.204 1.00 97.25 186 ALA A C 1
ATOM 1443 O O . ALA A 1 186 ? -1.500 12.171 2.254 1.00 97.25 186 ALA A O 1
ATOM 1444 N N . LEU A 1 187 ? 0.370 11.008 1.809 1.00 98.12 187 LEU A N 1
ATOM 1445 C CA . LEU A 1 187 ? -0.318 9.783 1.403 1.00 98.12 187 LEU A CA 1
ATOM 1446 C C . LEU A 1 187 ? -1.070 9.141 2.570 1.00 98.12 187 LEU A C 1
ATOM 1448 O O . LEU A 1 187 ? -2.220 8.739 2.405 1.00 98.12 187 LEU A O 1
ATOM 1452 N N . LYS A 1 188 ? -0.483 9.110 3.770 1.00 98.19 188 LYS A N 1
ATOM 1453 C CA . LYS A 1 188 ? -1.176 8.653 4.983 1.00 98.19 188 LYS A CA 1
ATOM 1454 C C . LYS A 1 188 ? -2.453 9.445 5.238 1.00 98.19 188 LYS A C 1
ATOM 1456 O O . LYS A 1 188 ? -3.485 8.844 5.543 1.00 98.19 188 LYS A O 1
ATOM 1461 N N . PHE A 1 189 ? -2.417 10.773 5.126 1.00 95.81 189 PHE A N 1
ATOM 1462 C CA . PHE A 1 189 ? -3.617 11.588 5.309 1.00 95.81 189 PHE A CA 1
ATOM 1463 C C . PHE A 1 189 ? -4.676 11.314 4.242 1.00 95.81 189 PHE A C 1
ATOM 1465 O O . PHE A 1 189 ? -5.848 11.168 4.594 1.00 95.81 189 PHE A O 1
ATOM 1472 N N . GLU A 1 190 ? -4.282 11.193 2.975 1.00 96.12 190 GLU A N 1
ATOM 1473 C CA . GLU A 1 190 ? -5.217 10.907 1.881 1.00 96.12 190 GLU A CA 1
ATOM 1474 C C . GLU A 1 190 ? -5.868 9.522 2.046 1.00 96.12 190 GLU A C 1
ATOM 1476 O O . GLU A 1 190 ? -7.088 9.379 1.956 1.00 96.12 190 GLU A O 1
ATOM 1481 N N . LEU A 1 191 ? -5.083 8.500 2.401 1.00 96.81 191 LEU A N 1
ATOM 1482 C CA . LEU A 1 191 ? -5.596 7.156 2.666 1.00 96.81 191 LEU A CA 1
ATOM 1483 C C . LEU A 1 191 ? -6.541 7.139 3.880 1.00 96.81 191 LEU A C 1
ATOM 1485 O O . LEU A 1 191 ? -7.626 6.560 3.808 1.00 96.81 191 LEU A O 1
ATOM 1489 N N . LEU A 1 192 ? -6.182 7.807 4.983 1.00 95.50 192 LEU A N 1
ATOM 1490 C CA . LEU A 1 192 ? -7.020 7.878 6.189 1.00 95.50 192 LEU A CA 1
ATOM 1491 C C . LEU A 1 192 ? -8.278 8.732 6.008 1.00 95.50 192 LEU A C 1
ATOM 1493 O O . LEU A 1 192 ? -9.238 8.541 6.751 1.00 95.50 192 LEU A O 1
ATOM 1497 N N . LYS A 1 193 ? -8.308 9.648 5.037 1.00 92.50 193 LYS A N 1
ATOM 1498 C CA . LYS A 1 193 ? -9.533 10.357 4.646 1.00 92.50 193 LYS A CA 1
ATOM 1499 C C . LYS A 1 193 ? -10.551 9.395 4.032 1.00 92.50 193 LYS A C 1
ATOM 1501 O O . LYS A 1 193 ? -11.750 9.556 4.248 1.00 92.50 193 LYS A O 1
ATOM 1506 N N . HIS A 1 194 ? -10.073 8.392 3.297 1.00 90.81 194 HIS A N 1
ATOM 1507 C CA . HIS A 1 194 ? -10.917 7.398 2.644 1.00 90.81 194 HIS A CA 1
ATOM 1508 C C . HIS A 1 194 ? -11.272 6.215 3.565 1.00 90.81 194 HIS A C 1
ATOM 1510 O O . HIS A 1 194 ? -12.440 5.835 3.648 1.00 90.81 194 HIS A O 1
ATOM 1516 N N . TYR A 1 195 ? -10.295 5.662 4.297 1.00 93.25 195 TYR A N 1
ATOM 1517 C CA . TYR A 1 195 ? -10.477 4.543 5.235 1.00 93.25 195 TYR A CA 1
ATOM 1518 C C . TYR A 1 195 ? -9.981 4.886 6.638 1.00 93.25 195 TYR A C 1
ATOM 1520 O O . TYR A 1 195 ? -8.877 4.530 7.045 1.00 93.25 195 TYR A O 1
ATOM 1528 N N . PRO A 1 196 ? -10.802 5.541 7.453 1.00 90.44 196 PRO A N 1
ATOM 1529 C CA . PRO A 1 196 ? -10.263 6.155 8.658 1.00 90.44 196 PRO A CA 1
ATOM 1530 C C . PRO A 1 196 ? -10.041 5.188 9.827 1.00 90.44 196 PRO A C 1
ATOM 1532 O O . PRO A 1 196 ? -9.437 5.560 10.831 1.00 90.44 196 PRO A O 1
ATOM 1535 N N . ALA A 1 197 ? -10.585 3.972 9.729 1.00 90.69 197 ALA A N 1
ATOM 1536 C CA . ALA A 1 197 ? -10.377 2.906 10.703 1.00 90.69 197 ALA A CA 1
ATOM 1537 C C . ALA A 1 197 ? -9.125 2.058 10.408 1.00 90.69 197 ALA A C 1
ATOM 1539 O O . ALA A 1 197 ? -8.805 1.189 11.217 1.00 90.69 197 ALA A O 1
ATOM 1540 N N . MET A 1 198 ? -8.438 2.286 9.280 1.00 95.06 198 MET A N 1
ATOM 1541 C CA . MET A 1 198 ? -7.195 1.581 8.951 1.00 95.06 198 MET A CA 1
ATOM 1542 C C . MET A 1 198 ? -6.051 2.032 9.864 1.00 95.06 198 MET A C 1
ATOM 1544 O O . MET A 1 198 ? -6.007 3.169 10.344 1.00 95.06 198 MET A O 1
ATOM 1548 N N . LYS A 1 199 ? -5.065 1.156 10.037 1.00 97.12 199 LYS A N 1
ATOM 1549 C CA . LYS A 1 199 ? -3.772 1.506 10.618 1.00 97.12 199 LYS A CA 1
ATOM 1550 C C . LYS A 1 199 ? -2.855 1.989 9.499 1.00 97.12 199 LYS A C 1
ATOM 1552 O O . LYS A 1 199 ? -2.416 1.215 8.658 1.00 97.12 199 LYS A O 1
ATOM 1557 N N . CYS A 1 200 ? -2.562 3.283 9.490 1.00 98.12 200 CYS A N 1
ATOM 1558 C CA . CYS A 1 200 ? -1.627 3.866 8.538 1.00 98.12 200 CYS A CA 1
ATOM 1559 C C . CYS A 1 200 ? -0.548 4.646 9.288 1.00 98.12 200 CYS A C 1
ATOM 1561 O O . CYS A 1 200 ? -0.846 5.605 10.010 1.00 98.12 200 CYS A O 1
ATOM 1563 N N . LYS A 1 201 ? 0.702 4.203 9.148 1.00 98.25 201 LYS A N 1
ATOM 1564 C CA . LYS A 1 201 ? 1.881 4.863 9.717 1.00 98.25 201 LYS A CA 1
ATOM 1565 C C . LYS A 1 201 ? 2.739 5.434 8.601 1.00 98.25 201 LYS A C 1
ATOM 1567 O O . LYS A 1 201 ? 2.761 4.901 7.501 1.00 98.25 201 LYS A O 1
ATOM 1572 N N . SER A 1 202 ? 3.462 6.489 8.917 1.00 98.06 202 SER A N 1
ATOM 1573 C CA . SER A 1 202 ? 4.418 7.162 8.045 1.00 98.06 202 SER A CA 1
ATOM 1574 C C . SER A 1 202 ? 5.781 7.163 8.727 1.00 98.06 202 SER A C 1
ATOM 1576 O O . SER A 1 202 ? 5.875 7.289 9.951 1.00 98.06 202 SER A O 1
ATOM 1578 N N . ILE A 1 203 ? 6.824 6.969 7.931 1.00 97.69 203 ILE A N 1
ATOM 1579 C CA . ILE A 1 203 ? 8.225 7.057 8.314 1.00 97.69 203 ILE A CA 1
ATOM 1580 C C . ILE A 1 203 ? 8.873 8.017 7.318 1.00 97.69 203 ILE A C 1
ATOM 1582 O O . ILE A 1 203 ? 9.026 7.696 6.138 1.00 97.69 203 ILE A O 1
ATOM 1586 N N . ASP A 1 204 ? 9.221 9.198 7.813 1.00 95.94 204 ASP A N 1
ATOM 1587 C CA . ASP A 1 204 ? 9.904 10.246 7.059 1.00 95.94 204 ASP A CA 1
ATOM 1588 C C . ASP A 1 204 ? 11.422 10.016 7.141 1.00 95.94 204 ASP A C 1
ATOM 1590 O O . ASP A 1 204 ? 12.131 10.628 7.936 1.00 95.94 204 ASP A O 1
ATOM 1594 N N . GLU A 1 205 ? 11.898 8.997 6.425 1.00 95.56 205 GLU A N 1
ATOM 1595 C CA . GLU A 1 205 ? 13.290 8.533 6.464 1.00 95.56 205 GLU A CA 1
ATOM 1596 C C . GLU A 1 205 ? 13.736 8.102 5.064 1.00 95.56 205 GLU A C 1
ATOM 1598 O O . GLU A 1 205 ? 12.930 7.658 4.236 1.00 95.56 205 GLU A O 1
ATOM 1603 N N . ASN A 1 206 ? 15.036 8.209 4.771 1.00 94.12 206 ASN A N 1
ATOM 1604 C CA . ASN A 1 206 ? 15.562 7.639 3.541 1.00 94.12 206 ASN A CA 1
ATOM 1605 C C . ASN A 1 206 ? 15.513 6.104 3.577 1.00 94.12 206 ASN A C 1
ATOM 1607 O O . ASN A 1 206 ? 15.904 5.485 4.562 1.00 94.12 206 ASN A O 1
ATOM 1611 N N . ALA A 1 207 ? 15.143 5.469 2.462 1.00 94.12 207 ALA A N 1
ATOM 1612 C CA . ALA A 1 207 ? 15.125 4.008 2.383 1.00 94.12 207 ALA A CA 1
ATOM 1613 C C . ALA A 1 207 ? 16.502 3.377 2.672 1.00 94.12 207 ALA A C 1
ATOM 1615 O O . ALA A 1 207 ? 16.569 2.341 3.326 1.00 94.12 207 ALA A O 1
ATOM 1616 N N . TRP A 1 208 ? 17.605 3.997 2.232 1.00 93.69 208 TRP A N 1
ATOM 1617 C CA . TRP A 1 208 ? 18.957 3.506 2.515 1.00 93.69 208 TRP A CA 1
ATOM 1618 C C . TRP A 1 208 ? 19.289 3.544 4.008 1.00 93.69 208 TRP A C 1
ATOM 1620 O O . TRP A 1 208 ? 19.769 2.552 4.548 1.00 93.69 208 TRP A O 1
ATOM 1630 N N . GLU A 1 209 ? 18.991 4.658 4.679 1.00 93.19 209 GLU A N 1
ATOM 1631 C CA . GLU A 1 209 ? 19.178 4.812 6.129 1.00 93.19 209 GLU A CA 1
ATOM 1632 C C . GLU A 1 209 ? 18.351 3.778 6.898 1.00 93.19 209 GLU A C 1
ATOM 1634 O O . GLU A 1 209 ? 18.877 3.102 7.785 1.00 93.19 209 GLU A O 1
ATOM 1639 N N . PHE A 1 210 ? 17.113 3.541 6.459 1.00 94.38 210 PHE A N 1
ATOM 1640 C CA . PHE A 1 210 ? 16.267 2.500 7.027 1.00 94.38 210 PHE A CA 1
ATOM 1641 C C . PHE A 1 210 ? 16.897 1.105 6.888 1.00 94.38 210 PHE A C 1
ATOM 1643 O O . PHE A 1 210 ? 16.907 0.331 7.846 1.00 94.38 210 PHE A O 1
ATOM 1650 N N . PHE A 1 211 ? 17.478 0.767 5.729 1.00 91.69 211 PHE A N 1
ATOM 1651 C CA . PHE A 1 211 ? 18.197 -0.504 5.575 1.00 91.69 211 PHE A CA 1
ATOM 1652 C C . PHE A 1 211 ? 19.445 -0.588 6.454 1.00 91.69 211 PHE A C 1
ATOM 1654 O O . PHE A 1 211 ? 19.742 -1.665 6.958 1.00 91.69 211 PHE A O 1
ATOM 1661 N N . LEU A 1 212 ? 20.184 0.503 6.648 1.00 88.81 212 LEU A N 1
ATOM 1662 C CA . LEU A 1 212 ? 21.389 0.483 7.480 1.00 88.81 212 LEU A CA 1
ATOM 1663 C C . LEU A 1 212 ? 21.061 0.298 8.965 1.00 88.81 212 LEU A C 1
ATOM 1665 O O . LEU A 1 212 ? 21.729 -0.473 9.649 1.00 88.81 212 LEU A O 1
ATOM 1669 N N . ASN A 1 213 ? 20.016 0.969 9.446 1.00 91.75 213 ASN A N 1
ATOM 1670 C CA . ASN A 1 213 ? 19.740 1.072 10.878 1.00 91.75 213 ASN A CA 1
ATOM 1671 C C . ASN A 1 213 ? 18.687 0.067 11.366 1.00 91.75 213 ASN A C 1
ATOM 1673 O O . ASN A 1 213 ? 18.667 -0.290 12.543 1.00 91.75 213 ASN A O 1
ATOM 1677 N N . ARG A 1 214 ? 17.771 -0.356 10.485 1.00 91.44 214 ARG A N 1
ATOM 1678 C CA . ARG A 1 214 ? 16.495 -0.994 10.861 1.00 91.44 214 ARG A CA 1
ATOM 1679 C C . ARG A 1 214 ? 16.128 -2.186 9.971 1.00 91.44 214 ARG A C 1
ATOM 1681 O O . ARG A 1 214 ? 14.978 -2.616 9.953 1.00 91.44 214 ARG A O 1
ATOM 1688 N N . CYS A 1 215 ? 17.096 -2.778 9.261 1.00 88.25 215 CYS A N 1
ATOM 1689 C CA . CYS A 1 215 ? 16.861 -3.899 8.334 1.00 88.25 215 CYS A CA 1
ATOM 1690 C C . CYS A 1 215 ? 16.068 -5.065 8.949 1.00 88.25 215 CYS A C 1
ATOM 1692 O O . CYS A 1 215 ? 15.271 -5.710 8.268 1.00 88.25 215 CYS A O 1
ATOM 1694 N N . THR A 1 216 ? 16.273 -5.358 10.235 1.00 90.06 216 THR A N 1
ATOM 1695 C CA . THR A 1 216 ? 15.581 -6.452 10.932 1.00 90.06 216 THR A CA 1
ATOM 1696 C C . THR A 1 216 ? 14.070 -6.220 11.036 1.00 90.06 216 THR A C 1
ATOM 1698 O O . THR A 1 216 ? 13.308 -7.190 11.033 1.00 90.06 216 THR A O 1
ATOM 1701 N N . GLU A 1 217 ? 13.614 -4.960 11.037 1.00 94.75 217 GLU A N 1
ATOM 1702 C CA . GLU A 1 217 ? 12.194 -4.597 11.091 1.00 94.75 217 GLU A CA 1
ATOM 1703 C C . GLU A 1 217 ? 11.417 -5.032 9.844 1.00 94.75 217 GLU A C 1
ATOM 1705 O O . GLU A 1 217 ? 10.204 -5.235 9.933 1.00 94.75 217 GLU A O 1
ATOM 1710 N N . LEU A 1 218 ? 12.092 -5.250 8.708 1.00 94.12 218 LEU A N 1
ATOM 1711 C CA . LEU A 1 218 ? 11.473 -5.746 7.472 1.00 94.12 218 LEU A CA 1
ATOM 1712 C C . LEU A 1 218 ? 10.713 -7.059 7.698 1.00 94.12 218 LEU A C 1
ATOM 1714 O O . LEU A 1 218 ? 9.636 -7.259 7.144 1.00 94.12 218 LEU A O 1
ATOM 1718 N N . ASN A 1 219 ? 11.221 -7.933 8.572 1.00 95.06 219 ASN A N 1
ATOM 1719 C CA . ASN A 1 219 ? 10.574 -9.210 8.877 1.00 95.06 219 ASN A CA 1
ATOM 1720 C C . ASN A 1 219 ? 9.344 -9.083 9.794 1.00 95.06 219 ASN A C 1
ATOM 1722 O O . ASN A 1 219 ? 8.657 -10.080 10.020 1.00 95.06 219 ASN A O 1
ATOM 1726 N N . SER A 1 220 ? 9.048 -7.888 10.318 1.00 96.25 220 SER A N 1
ATOM 1727 C CA . SER A 1 220 ? 7.820 -7.617 11.084 1.00 96.25 220 SER A 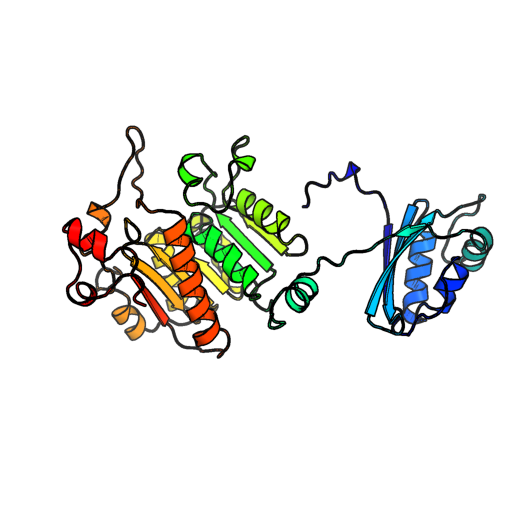CA 1
ATOM 1728 C C . SER A 1 220 ? 6.595 -7.341 10.201 1.00 96.25 220 SER A C 1
ATOM 1730 O O . SER A 1 220 ? 5.477 -7.246 10.717 1.00 96.25 220 SER A O 1
ATOM 1732 N N . PHE A 1 221 ? 6.815 -7.207 8.892 1.00 97.31 221 PHE A N 1
ATOM 1733 C CA . PHE A 1 221 ? 5.793 -7.064 7.860 1.00 97.31 221 PHE A CA 1
ATOM 1734 C C . PHE A 1 221 ? 5.546 -8.409 7.171 1.00 97.31 221 PHE A C 1
ATOM 1736 O O . PHE A 1 221 ? 6.358 -9.326 7.265 1.00 97.31 221 PHE A O 1
ATOM 1743 N N . ASP A 1 222 ? 4.427 -8.542 6.469 1.00 97.25 222 ASP A N 1
ATOM 1744 C CA . ASP A 1 222 ? 4.099 -9.736 5.684 1.00 97.25 222 ASP A CA 1
ATOM 1745 C C . ASP A 1 222 ? 4.295 -9.521 4.186 1.00 97.25 222 ASP A C 1
ATOM 1747 O O . ASP A 1 222 ? 4.606 -10.477 3.476 1.00 97.25 222 ASP A O 1
ATOM 1751 N N . LEU A 1 223 ? 4.156 -8.271 3.736 1.00 97.75 223 LEU A N 1
ATOM 1752 C CA . LEU A 1 223 ? 4.334 -7.850 2.353 1.00 97.75 223 LEU A CA 1
ATOM 1753 C C . LEU A 1 223 ? 5.089 -6.514 2.293 1.00 97.75 223 LEU A C 1
ATOM 1755 O O . LEU A 1 223 ? 4.669 -5.524 2.893 1.00 97.75 223 LEU A O 1
ATOM 1759 N N . ILE A 1 224 ? 6.189 -6.487 1.545 1.00 97.94 224 ILE A N 1
ATOM 1760 C CA . ILE A 1 224 ? 7.051 -5.319 1.355 1.00 97.94 224 ILE A CA 1
ATOM 1761 C C . ILE A 1 224 ? 6.957 -4.866 -0.107 1.00 97.94 224 ILE A C 1
ATOM 1763 O O . ILE A 1 224 ? 7.385 -5.579 -1.008 1.00 97.94 224 ILE A O 1
ATOM 1767 N N . LEU A 1 225 ? 6.422 -3.675 -0.347 1.00 98.44 225 LEU A N 1
ATOM 1768 C CA . LEU A 1 225 ? 6.306 -3.041 -1.659 1.00 98.44 225 LEU A CA 1
ATOM 1769 C C . LEU A 1 225 ? 7.458 -2.046 -1.845 1.00 98.44 225 LEU A C 1
ATOM 1771 O O . LEU A 1 225 ? 7.617 -1.125 -1.046 1.00 98.44 225 LEU A O 1
ATOM 1775 N N . ILE A 1 226 ? 8.245 -2.206 -2.904 1.00 97.81 226 ILE A N 1
ATOM 1776 C CA . ILE A 1 226 ? 9.376 -1.342 -3.249 1.00 97.81 226 ILE A CA 1
ATOM 1777 C C . ILE A 1 226 ? 9.029 -0.582 -4.531 1.00 97.81 226 ILE A C 1
ATOM 1779 O O . ILE A 1 226 ? 8.935 -1.167 -5.605 1.00 97.81 226 ILE A O 1
ATOM 1783 N N . CYS A 1 227 ? 8.816 0.725 -4.405 1.00 97.19 227 CYS A N 1
ATOM 1784 C CA . CYS A 1 227 ? 8.392 1.655 -5.459 1.00 97.19 227 CYS A CA 1
ATOM 1785 C C . CYS A 1 227 ? 9.282 2.913 -5.482 1.00 97.19 227 CYS A C 1
ATOM 1787 O O . CYS A 1 227 ? 8.804 4.032 -5.668 1.00 97.19 227 CYS A O 1
ATOM 1789 N N . VAL A 1 228 ? 10.582 2.735 -5.240 1.00 91.75 228 VAL A N 1
ATOM 1790 C CA . VAL A 1 228 ? 11.555 3.830 -5.071 1.00 91.75 228 VAL A CA 1
ATOM 1791 C C . VAL A 1 228 ? 12.142 4.347 -6.386 1.00 91.75 228 VAL A C 1
ATOM 1793 O O . VAL A 1 228 ? 12.660 5.459 -6.414 1.00 91.75 228 VAL A O 1
ATOM 1796 N N . GLY A 1 229 ? 12.090 3.558 -7.469 1.00 84.31 229 GLY A N 1
ATOM 1797 C CA . GLY A 1 229 ? 12.683 3.925 -8.761 1.00 84.31 229 GLY A CA 1
ATOM 1798 C C . GLY A 1 229 ? 14.195 4.161 -8.684 1.00 84.31 229 GLY A C 1
ATOM 1799 O O . GLY A 1 229 ? 14.727 5.031 -9.371 1.00 84.31 229 GLY A O 1
ATOM 1800 N N . ASN A 1 230 ? 14.879 3.421 -7.808 1.00 87.31 230 ASN A N 1
ATOM 1801 C CA . ASN A 1 230 ? 16.301 3.562 -7.528 1.00 87.31 230 ASN A CA 1
ATOM 1802 C C . ASN A 1 230 ? 16.960 2.182 -7.527 1.00 87.31 230 ASN A C 1
ATOM 1804 O O . ASN A 1 230 ? 16.798 1.391 -6.594 1.00 87.31 230 ASN A O 1
ATOM 1808 N N . THR A 1 231 ? 17.777 1.937 -8.550 1.00 86.12 231 THR A N 1
ATOM 1809 C CA . THR A 1 231 ? 18.433 0.645 -8.762 1.00 86.12 231 THR A CA 1
ATOM 1810 C C . THR A 1 231 ? 19.329 0.213 -7.598 1.00 86.12 231 THR A C 1
ATOM 1812 O O . THR A 1 231 ? 19.476 -0.985 -7.376 1.00 86.12 231 THR A O 1
ATOM 1815 N N . LEU A 1 232 ? 19.935 1.135 -6.836 1.00 88.50 232 LEU A N 1
ATOM 1816 C CA . LEU A 1 232 ? 20.778 0.762 -5.689 1.00 88.50 232 LEU A CA 1
ATOM 1817 C C . LEU A 1 232 ? 19.939 0.167 -4.557 1.00 88.50 232 LEU A C 1
ATOM 1819 O O . LEU A 1 232 ? 20.297 -0.873 -4.006 1.00 88.50 232 LEU A O 1
ATOM 1823 N N . ILE A 1 233 ? 18.806 0.799 -4.249 1.00 90.56 233 ILE A N 1
ATOM 1824 C CA . ILE A 1 233 ? 17.86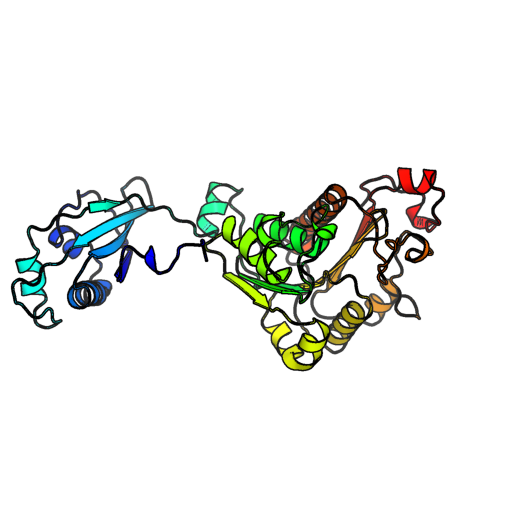7 0.305 -3.241 1.00 90.56 233 ILE A CA 1
ATOM 1825 C C . ILE A 1 233 ? 17.280 -1.045 -3.664 1.00 90.56 233 ILE A C 1
ATOM 1827 O O . ILE A 1 233 ? 17.274 -1.994 -2.883 1.00 90.56 233 ILE A O 1
ATOM 1831 N N . GLU A 1 234 ? 16.828 -1.151 -4.911 1.00 90.81 234 GLU A N 1
ATOM 1832 C CA . GLU A 1 234 ? 16.242 -2.380 -5.458 1.00 90.81 234 GLU A CA 1
ATOM 1833 C C . GLU A 1 234 ? 17.245 -3.543 -5.402 1.00 90.81 234 GLU A C 1
ATOM 1835 O O . GLU A 1 234 ? 16.921 -4.626 -4.909 1.00 90.81 234 GLU A O 1
ATOM 1840 N N . LYS A 1 235 ? 18.504 -3.301 -5.800 1.00 89.44 235 LYS A N 1
ATOM 1841 C CA . LYS A 1 235 ? 19.595 -4.280 -5.678 1.00 89.44 235 LYS A CA 1
ATOM 1842 C C . LYS A 1 235 ? 19.872 -4.668 -4.230 1.00 89.44 235 LYS A C 1
ATOM 1844 O O . LYS A 1 235 ? 20.116 -5.843 -3.962 1.00 89.44 235 LYS A O 1
ATOM 1849 N N . LYS A 1 236 ? 19.812 -3.719 -3.291 1.00 91.69 236 LYS A N 1
ATOM 1850 C CA . LYS A 1 236 ? 19.993 -4.018 -1.866 1.00 91.69 236 LYS A CA 1
ATOM 1851 C C . LYS A 1 236 ? 18.900 -4.945 -1.344 1.00 91.69 236 LYS A C 1
ATOM 1853 O O . LYS A 1 236 ? 19.214 -5.895 -0.636 1.00 91.69 236 LYS A O 1
ATOM 1858 N N . VAL A 1 237 ? 17.645 -4.732 -1.731 1.00 91.19 237 VAL A N 1
ATOM 1859 C CA . VAL A 1 237 ? 16.535 -5.627 -1.363 1.00 91.19 237 VAL A CA 1
ATOM 1860 C C . VAL A 1 237 ? 16.758 -7.038 -1.912 1.00 91.19 237 VAL A C 1
ATOM 1862 O O . VAL A 1 237 ? 16.639 -8.009 -1.167 1.00 91.19 237 VAL A O 1
ATOM 1865 N N . ILE A 1 238 ? 17.155 -7.162 -3.181 1.00 90.69 238 ILE A N 1
ATOM 1866 C CA . ILE A 1 238 ? 17.478 -8.458 -3.800 1.00 90.69 238 ILE A CA 1
ATOM 1867 C C . ILE A 1 238 ? 18.620 -9.154 -3.053 1.00 90.69 238 ILE A C 1
ATOM 1869 O O . ILE A 1 238 ? 18.525 -10.344 -2.758 1.00 90.69 238 ILE A O 1
ATOM 1873 N N . GLN A 1 239 ? 19.674 -8.418 -2.691 1.00 90.69 239 GLN A N 1
ATOM 1874 C CA . GLN A 1 239 ? 20.768 -8.947 -1.877 1.00 90.69 239 GLN A CA 1
ATOM 1875 C C . GLN A 1 239 ? 20.258 -9.485 -0.530 1.00 90.69 239 GLN A C 1
ATOM 1877 O O . GLN A 1 239 ? 20.599 -10.603 -0.152 1.00 90.69 239 GLN A O 1
ATOM 1882 N N . LEU A 1 240 ? 19.406 -8.732 0.172 1.00 91.88 240 LEU A N 1
ATOM 1883 C CA . LEU A 1 240 ? 18.849 -9.145 1.465 1.00 91.88 240 LEU A CA 1
ATOM 1884 C C . LEU A 1 240 ? 17.968 -10.402 1.367 1.00 91.88 240 LEU A C 1
ATOM 1886 O O . LEU A 1 240 ? 17.968 -11.219 2.291 1.00 91.88 240 LEU A O 1
ATOM 1890 N N . LEU A 1 241 ? 17.240 -10.574 0.258 1.00 91.50 241 LEU A N 1
ATOM 1891 C CA . LEU A 1 241 ? 16.466 -11.787 -0.035 1.00 91.50 241 LEU A CA 1
ATOM 1892 C C . LEU A 1 241 ? 17.389 -12.987 -0.305 1.00 91.50 241 LEU A C 1
ATOM 1894 O O . LEU A 1 241 ? 17.192 -14.060 0.263 1.00 91.50 241 LEU A O 1
ATOM 1898 N N . LYS A 1 242 ? 18.442 -12.805 -1.113 1.00 90.38 242 LYS A N 1
ATOM 1899 C CA . LYS A 1 242 ? 19.445 -13.852 -1.400 1.00 90.38 242 LYS A CA 1
ATOM 1900 C C . LYS A 1 242 ? 20.165 -14.328 -0.140 1.00 90.38 242 LYS A C 1
ATOM 1902 O O . LYS A 1 242 ? 20.367 -15.522 0.055 1.00 90.38 242 LYS A O 1
ATOM 1907 N N . GLU A 1 243 ? 20.529 -13.391 0.729 1.00 90.62 243 GLU A N 1
ATOM 1908 C CA . GLU A 1 243 ? 21.207 -13.662 2.000 1.00 90.62 243 GLU A CA 1
ATOM 1909 C C . GLU A 1 243 ? 20.243 -14.153 3.097 1.00 90.62 243 GLU A C 1
ATOM 1911 O O . GLU A 1 243 ? 20.659 -14.366 4.235 1.00 90.62 243 GLU A O 1
ATOM 1916 N N . LYS A 1 244 ? 18.952 -14.342 2.777 1.00 89.56 244 LYS A N 1
ATOM 1917 C CA . LYS A 1 244 ? 17.894 -14.788 3.702 1.00 89.56 244 LYS A CA 1
ATOM 1918 C C . LYS A 1 244 ? 17.733 -13.894 4.938 1.00 89.56 244 LYS A C 1
ATOM 1920 O O . LYS A 1 244 ? 17.192 -14.332 5.960 1.00 89.56 244 LYS A O 1
ATOM 1925 N N . GLN A 1 245 ? 18.177 -12.639 4.844 1.00 91.44 245 GLN A N 1
ATOM 1926 C CA . GLN A 1 245 ? 17.978 -11.621 5.874 1.00 91.44 245 GLN A CA 1
ATOM 1927 C C . GLN A 1 245 ? 16.533 -11.122 5.873 1.00 91.44 245 GLN A C 1
ATOM 1929 O O . GLN A 1 245 ? 15.983 -10.823 6.930 1.00 91.44 245 GLN A O 1
ATOM 1934 N N . VAL A 1 246 ? 15.896 -11.090 4.699 1.00 91.81 246 VAL A N 1
ATOM 1935 C CA . VAL A 1 246 ? 14.457 -10.853 4.533 1.00 91.81 246 VAL A CA 1
ATOM 1936 C C . VAL A 1 246 ? 13.811 -12.149 4.064 1.00 91.81 246 VAL A C 1
ATOM 1938 O O . VAL A 1 246 ? 14.234 -12.724 3.069 1.00 91.81 246 VAL A O 1
ATOM 1941 N N . LYS A 1 247 ? 12.784 -12.613 4.782 1.00 90.62 247 LYS A N 1
ATOM 1942 C CA . LYS A 1 247 ? 12.070 -13.877 4.486 1.00 90.62 247 LYS A CA 1
ATOM 1943 C C . LYS A 1 247 ? 10.607 -13.663 4.105 1.00 90.62 247 LYS A C 1
ATOM 1945 O O . LYS A 1 247 ? 9.813 -14.602 4.077 1.00 90.62 247 LYS A O 1
ATOM 1950 N N . LYS A 1 248 ? 10.230 -12.406 3.906 1.00 93.06 248 LYS A N 1
ATOM 1951 C CA . LYS A 1 248 ? 8.861 -11.967 3.654 1.00 93.06 248 LYS A CA 1
ATOM 1952 C C . LYS A 1 248 ? 8.649 -11.732 2.171 1.00 93.06 248 LYS A C 1
ATOM 1954 O O . LYS A 1 248 ? 9.608 -11.626 1.409 1.00 93.06 248 LYS A O 1
ATOM 1959 N N . GLU A 1 249 ? 7.385 -11.685 1.772 1.00 95.38 249 GLU A N 1
ATOM 1960 C CA . GLU A 1 249 ? 7.053 -11.377 0.391 1.00 95.38 249 GLU A CA 1
ATOM 1961 C C . GLU A 1 249 ? 7.509 -9.961 0.057 1.00 95.38 249 GLU A C 1
ATOM 1963 O O . GLU A 1 249 ? 7.228 -9.020 0.803 1.00 95.38 249 GLU A O 1
ATOM 1968 N N . CYS A 1 250 ? 8.203 -9.814 -1.065 1.00 96.38 250 CYS A N 1
ATOM 1969 C CA . CYS A 1 250 ? 8.643 -8.522 -1.552 1.00 96.38 250 CYS A CA 1
ATOM 1970 C C . CYS A 1 250 ? 8.208 -8.330 -2.998 1.00 96.38 250 CYS A C 1
ATOM 1972 O O . CYS A 1 250 ? 8.435 -9.202 -3.832 1.00 96.38 250 CYS A O 1
ATOM 1974 N N . ILE A 1 251 ? 7.591 -7.190 -3.294 1.00 97.69 251 ILE A N 1
ATOM 1975 C CA . ILE A 1 251 ? 7.191 -6.815 -4.643 1.00 97.69 251 ILE A CA 1
ATOM 1976 C C . ILE A 1 251 ? 7.925 -5.539 -5.026 1.00 97.69 251 ILE A C 1
ATOM 1978 O O . ILE A 1 251 ? 7.756 -4.510 -4.376 1.00 97.69 251 ILE A O 1
ATOM 1982 N N . ILE A 1 252 ? 8.716 -5.595 -6.090 1.00 97.19 252 ILE A N 1
ATOM 1983 C CA . ILE A 1 252 ? 9.406 -4.431 -6.650 1.00 97.19 252 ILE A CA 1
ATOM 1984 C C . ILE A 1 252 ? 8.641 -3.981 -7.887 1.00 97.19 252 ILE A C 1
ATOM 1986 O O . ILE A 1 252 ? 8.454 -4.794 -8.786 1.00 97.19 252 ILE A O 1
ATOM 1990 N N . LEU A 1 253 ? 8.213 -2.716 -7.943 1.00 97.75 253 LEU A N 1
ATOM 1991 C CA . LEU A 1 253 ? 7.518 -2.137 -9.094 1.00 97.75 253 LEU A CA 1
ATOM 1992 C C . LEU A 1 253 ? 8.254 -0.910 -9.628 1.00 97.75 253 LEU A C 1
ATOM 1994 O O . LEU A 1 253 ? 8.626 -0.012 -8.872 1.00 97.75 253 LEU A O 1
ATOM 1998 N N . TRP A 1 254 ? 8.383 -0.830 -10.949 1.00 95.62 254 TRP A N 1
ATOM 1999 C CA . TRP A 1 254 ? 8.925 0.343 -11.632 1.00 95.62 254 TRP A CA 1
ATOM 2000 C C . TRP A 1 254 ? 8.349 0.470 -13.043 1.00 95.62 254 TRP A C 1
ATOM 2002 O O . TRP A 1 254 ? 7.645 -0.410 -13.538 1.00 95.62 254 TRP A O 1
ATOM 2012 N N . VAL A 1 255 ? 8.641 1.591 -13.700 1.00 95.56 255 VAL A N 1
ATOM 2013 C CA . VAL A 1 255 ? 8.184 1.871 -15.064 1.00 95.56 255 VAL A CA 1
ATOM 2014 C C . VAL A 1 255 ? 9.318 2.386 -15.933 1.00 95.56 255 VAL A C 1
ATOM 2016 O O . VAL A 1 255 ? 10.265 3.009 -15.451 1.00 95.56 255 VAL A O 1
ATOM 2019 N N . GLU A 1 256 ? 9.198 2.155 -17.234 1.00 95.50 256 GLU A N 1
ATOM 2020 C CA . GLU A 1 256 ? 10.068 2.746 -18.241 1.00 95.50 256 GLU A CA 1
ATOM 2021 C C . GLU A 1 256 ? 9.542 4.118 -18.711 1.00 95.50 256 GLU A C 1
ATOM 2023 O O . GLU A 1 256 ? 8.349 4.414 -18.568 1.00 95.50 256 GLU A O 1
ATOM 2028 N N . PRO A 1 257 ? 10.400 4.982 -19.292 1.00 95.31 257 PRO A N 1
ATOM 2029 C CA . PRO A 1 257 ? 9.989 6.279 -19.826 1.00 95.31 257 PRO A CA 1
ATOM 2030 C C . PRO A 1 257 ? 8.772 6.206 -20.748 1.00 95.31 257 PRO A C 1
ATOM 2032 O O . PRO A 1 257 ? 8.619 5.276 -21.538 1.00 95.31 257 PRO A O 1
ATOM 2035 N N . TYR A 1 258 ? 7.903 7.211 -20.650 1.00 95.31 258 TYR A N 1
ATOM 2036 C CA . TYR A 1 258 ? 6.605 7.313 -21.329 1.00 95.31 258 TYR A CA 1
ATOM 2037 C C . TYR A 1 258 ? 5.608 6.207 -20.978 1.00 95.31 258 TYR A C 1
ATOM 2039 O O . TYR A 1 258 ? 4.556 6.125 -21.615 1.00 95.31 258 TYR A O 1
ATOM 2047 N N . LEU A 1 259 ? 5.919 5.396 -19.957 1.00 95.69 259 LEU A N 1
ATOM 2048 C CA . LEU A 1 259 ? 5.187 4.183 -19.611 1.00 95.69 259 LEU A CA 1
ATOM 2049 C C . LEU A 1 259 ? 5.006 3.290 -20.843 1.00 95.69 259 LEU A C 1
ATOM 2051 O O . LEU A 1 259 ? 3.940 2.738 -21.096 1.00 95.69 259 LEU A O 1
ATOM 2055 N N . VAL A 1 260 ? 6.068 3.165 -21.650 1.00 97.25 260 VAL A N 1
ATOM 2056 C CA . VAL A 1 260 ? 6.117 2.158 -22.722 1.00 97.25 260 VAL A CA 1
ATOM 2057 C C . VAL A 1 260 ? 6.007 0.760 -22.119 1.00 97.25 260 VAL A C 1
ATOM 2059 O O . VAL A 1 260 ? 5.363 -0.107 -22.710 1.00 97.25 260 VAL A O 1
ATOM 2062 N N . ALA A 1 261 ? 6.557 0.580 -20.917 1.00 97.38 261 ALA A N 1
ATOM 2063 C CA . ALA A 1 261 ? 6.375 -0.607 -20.108 1.00 97.38 261 ALA A CA 1
ATOM 2064 C C . ALA A 1 261 ? 6.309 -0.279 -18.611 1.00 97.38 261 ALA A C 1
ATOM 2066 O O . ALA A 1 261 ? 6.899 0.703 -18.151 1.00 97.38 261 ALA A O 1
ATOM 2067 N N . GLY A 1 262 ? 5.592 -1.117 -17.870 1.00 97.12 262 GLY A N 1
ATOM 2068 C CA . GLY A 1 262 ? 5.638 -1.215 -16.416 1.00 97.12 262 GLY A CA 1
ATOM 2069 C C . GLY A 1 262 ? 6.050 -2.626 -16.023 1.00 97.12 262 GLY A C 1
ATOM 2070 O O . GLY A 1 262 ? 5.701 -3.586 -16.708 1.00 97.12 262 GLY A O 1
ATOM 2071 N N . HIS A 1 263 ? 6.799 -2.760 -14.937 1.00 97.12 263 HIS A N 1
ATOM 2072 C CA . HIS A 1 263 ? 7.347 -4.039 -14.507 1.00 97.12 263 HIS A CA 1
ATOM 2073 C C . HIS A 1 263 ? 7.078 -4.277 -13.031 1.00 97.12 263 HIS A C 1
ATOM 2075 O O . HIS A 1 263 ? 7.082 -3.339 -12.229 1.00 97.12 263 HIS A O 1
ATOM 2081 N N . ALA A 1 264 ? 6.882 -5.545 -12.681 1.00 97.56 264 ALA A N 1
ATOM 2082 C CA . ALA A 1 264 ? 6.846 -5.978 -11.299 1.00 97.56 264 ALA A CA 1
ATOM 2083 C C . ALA A 1 264 ? 7.593 -7.302 -11.107 1.00 97.56 264 ALA A C 1
ATOM 2085 O O . ALA A 1 264 ? 7.474 -8.225 -11.913 1.00 97.56 264 ALA A O 1
ATOM 2086 N N . LEU A 1 265 ? 8.339 -7.400 -10.011 1.00 96.06 265 LEU A N 1
ATOM 2087 C C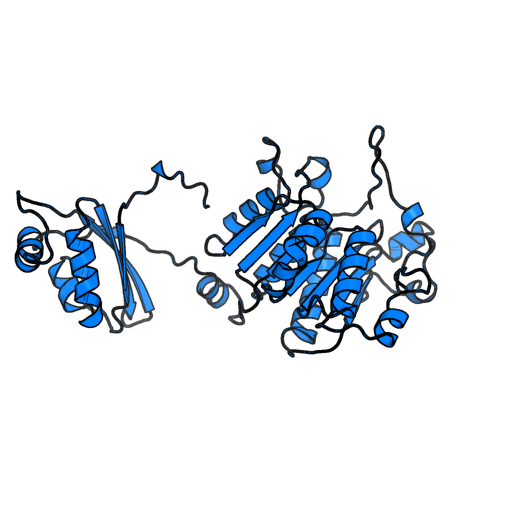A . LEU A 1 265 ? 8.964 -8.632 -9.537 1.00 96.06 265 LEU A CA 1
ATOM 2088 C C . LEU A 1 265 ? 8.332 -9.008 -8.208 1.00 96.06 265 LEU A C 1
ATOM 2090 O O . LEU A 1 265 ? 8.355 -8.200 -7.287 1.00 96.06 265 LEU A O 1
ATOM 2094 N N . VAL A 1 266 ? 7.784 -10.214 -8.105 1.00 96.38 266 VAL A N 1
ATOM 2095 C CA . VAL A 1 266 ? 7.175 -10.752 -6.883 1.00 96.38 266 VAL A CA 1
ATOM 2096 C C . VAL A 1 266 ? 8.081 -11.849 -6.343 1.00 96.38 266 VAL A C 1
ATOM 2098 O O . VAL A 1 266 ? 8.200 -12.914 -6.945 1.00 96.38 266 VAL A O 1
ATOM 2101 N N . PHE A 1 267 ? 8.703 -11.596 -5.198 1.00 94.81 267 PHE A N 1
ATOM 2102 C CA . PHE A 1 267 ? 9.585 -12.525 -4.505 1.00 94.81 267 PHE A CA 1
ATOM 2103 C C . PHE A 1 267 ? 8.899 -13.119 -3.279 1.00 94.81 267 PHE A C 1
ATOM 2105 O O . PHE A 1 267 ? 8.407 -12.388 -2.419 1.00 94.81 267 PHE A O 1
ATOM 2112 N N . ARG A 1 268 ? 8.910 -14.448 -3.153 1.00 88.25 268 ARG A N 1
ATOM 2113 C CA . ARG A 1 268 ? 8.287 -15.195 -2.044 1.00 88.25 268 ARG A CA 1
ATOM 2114 C C . ARG A 1 268 ? 9.334 -15.776 -1.082 1.00 88.25 268 ARG A C 1
ATOM 2116 O O . ARG A 1 268 ? 9.209 -16.907 -0.622 1.00 88.25 268 ARG A O 1
ATOM 2123 N N . GLY A 1 269 ? 10.353 -14.976 -0.759 1.00 72.50 269 GLY A N 1
ATOM 2124 C CA . GLY A 1 269 ? 11.315 -15.224 0.323 1.00 72.50 269 GLY A CA 1
ATOM 2125 C C . GLY A 1 269 ? 12.731 -15.586 -0.128 1.00 72.50 269 GLY A C 1
ATOM 2126 O O . GLY A 1 269 ? 13.674 -14.984 0.370 1.00 72.50 269 GLY A O 1
ATOM 2127 N N . GLU A 1 270 ? 12.909 -16.518 -1.067 1.00 76.69 270 GLU A N 1
ATOM 2128 C CA . GLU A 1 270 ? 14.249 -16.926 -1.519 1.00 76.69 270 GLU A CA 1
ATOM 2129 C C . GLU A 1 270 ? 14.444 -16.683 -3.018 1.00 76.69 270 GLU A C 1
ATOM 2131 O O . GLU A 1 270 ? 13.555 -16.940 -3.832 1.00 76.69 270 GLU A O 1
ATOM 2136 N N . ILE A 1 271 ? 15.630 -16.187 -3.373 1.00 84.75 271 ILE A N 1
ATOM 2137 C CA . ILE A 1 271 ? 16.091 -16.028 -4.753 1.00 84.75 271 ILE A CA 1
ATOM 2138 C C . ILE A 1 271 ? 17.300 -16.941 -4.923 1.00 84.75 271 ILE A C 1
ATOM 2140 O O . ILE A 1 271 ? 18.369 -16.674 -4.372 1.00 84.75 271 ILE A O 1
ATOM 2144 N N . ASP A 1 272 ? 17.129 -18.026 -5.672 1.00 84.00 272 ASP A N 1
ATOM 2145 C CA . ASP A 1 272 ? 18.244 -18.886 -6.058 1.00 84.00 272 ASP A CA 1
ATOM 2146 C C . ASP A 1 272 ? 19.048 -18.278 -7.237 1.00 84.00 272 ASP A C 1
ATOM 2148 O O . ASP A 1 272 ? 18.555 -17.387 -7.944 1.00 84.00 272 ASP A O 1
ATOM 2152 N N . PRO A 1 273 ? 20.284 -18.753 -7.494 1.00 85.06 273 PRO A N 1
ATOM 2153 C CA . PRO A 1 273 ? 21.115 -18.234 -8.583 1.00 85.06 273 PRO A CA 1
ATOM 2154 C C . PRO A 1 273 ? 20.513 -18.386 -9.989 1.00 85.06 273 PRO A C 1
ATOM 2156 O O 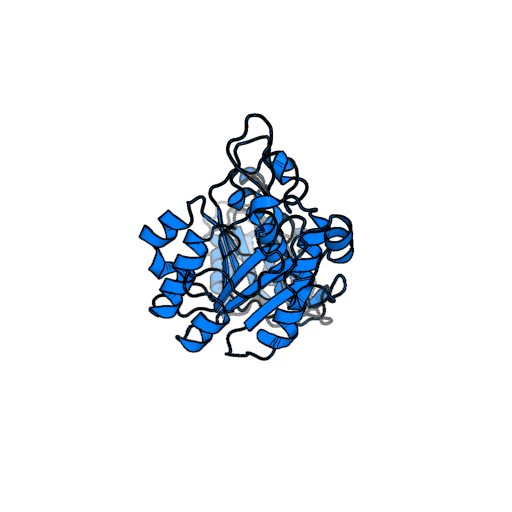. PRO A 1 273 ? 20.891 -17.642 -10.892 1.00 85.06 273 PRO A O 1
ATOM 2159 N N . SER A 1 274 ? 19.616 -19.352 -10.211 1.00 86.38 274 SER A N 1
ATOM 2160 C CA . SER A 1 274 ? 18.949 -19.539 -11.505 1.00 86.38 274 SER A CA 1
ATOM 2161 C C . SER A 1 274 ? 17.887 -18.464 -11.723 1.00 86.38 274 SER A C 1
ATOM 2163 O O . SER A 1 274 ? 17.838 -17.847 -12.787 1.00 86.38 274 SER A O 1
ATOM 2165 N N . THR A 1 275 ? 17.082 -18.192 -10.696 1.00 86.44 275 THR A N 1
ATOM 2166 C CA . THR A 1 275 ? 16.094 -17.111 -10.675 1.00 86.44 275 THR A CA 1
ATOM 2167 C C . THR A 1 275 ? 16.773 -15.761 -10.900 1.00 86.44 275 THR A C 1
ATOM 2169 O O . THR A 1 275 ? 16.329 -14.975 -11.732 1.00 86.44 275 THR A O 1
ATOM 2172 N N . GLU A 1 276 ? 17.892 -15.502 -10.218 1.00 86.44 276 GLU A N 1
ATOM 2173 C CA . GLU A 1 276 ? 18.647 -14.258 -10.395 1.00 86.44 276 GLU A CA 1
ATOM 2174 C C . GLU A 1 276 ? 19.133 -14.072 -11.839 1.00 86.44 276 GLU A C 1
ATOM 2176 O O . GLU A 1 276 ? 18.923 -13.007 -12.414 1.00 86.44 276 GLU A O 1
ATOM 2181 N N . LYS A 1 277 ? 19.724 -15.109 -12.447 1.00 87.06 277 LYS A N 1
ATOM 2182 C CA . LYS A 1 277 ? 20.206 -15.065 -13.840 1.00 87.06 277 LYS A CA 1
ATOM 2183 C C . LYS A 1 277 ? 19.086 -14.903 -14.865 1.00 87.06 277 LYS A C 1
ATOM 2185 O O . LYS A 1 277 ? 19.332 -14.394 -15.955 1.00 87.06 277 LYS A O 1
ATOM 2190 N N . HIS A 1 278 ? 17.875 -15.357 -14.545 1.00 87.44 278 HIS A N 1
ATOM 2191 C CA . HIS A 1 278 ? 16.714 -15.131 -15.399 1.00 87.44 278 HIS A CA 1
ATOM 2192 C C . HIS A 1 278 ? 16.328 -13.646 -15.406 1.00 87.44 278 HIS A C 1
ATOM 2194 O O . HIS A 1 278 ? 16.140 -13.057 -16.469 1.00 87.44 278 HIS A O 1
ATOM 2200 N N . ILE A 1 279 ? 16.292 -13.028 -14.224 1.00 88.06 279 ILE A N 1
ATOM 2201 C CA . ILE A 1 279 ? 15.811 -11.655 -14.039 1.00 88.06 279 ILE A CA 1
ATOM 2202 C C . ILE A 1 279 ? 16.878 -10.615 -14.416 1.00 88.06 279 ILE A C 1
ATOM 2204 O O . ILE A 1 279 ? 16.542 -9.572 -14.981 1.00 88.06 279 ILE A O 1
ATOM 2208 N N . PHE A 1 280 ? 18.156 -10.875 -14.125 1.00 89.19 280 PHE A N 1
ATOM 2209 C CA . PHE A 1 280 ? 19.246 -9.907 -14.277 1.00 89.19 280 PHE A CA 1
ATOM 2210 C C . PHE A 1 280 ? 20.387 -10.401 -15.175 1.00 89.19 280 PHE A C 1
ATOM 2212 O O . PHE A 1 280 ? 20.717 -11.587 -15.202 1.00 89.19 280 PHE A O 1
ATOM 2219 N N . ASP A 1 281 ? 21.011 -9.474 -15.906 1.00 86.25 281 ASP A N 1
ATOM 2220 C CA . ASP A 1 281 ? 22.223 -9.729 -16.684 1.00 86.25 281 ASP A CA 1
ATOM 2221 C C . ASP A 1 281 ? 23.459 -9.822 -15.773 1.00 86.25 281 ASP A C 1
ATOM 2223 O O . ASP A 1 281 ? 23.409 -9.574 -14.565 1.00 86.25 281 ASP A O 1
ATOM 2227 N N . ILE A 1 282 ? 24.616 -10.126 -16.366 1.00 82.94 282 ILE A N 1
ATOM 2228 C CA . ILE A 1 282 ? 25.904 -10.200 -15.653 1.00 82.94 282 ILE A CA 1
ATOM 2229 C C . ILE A 1 282 ? 26.324 -8.881 -14.975 1.00 82.94 282 ILE A C 1
ATOM 2231 O O . ILE A 1 282 ? 27.186 -8.891 -14.103 1.00 82.94 282 ILE A O 1
ATOM 2235 N N . ASN A 1 283 ? 25.721 -7.750 -15.355 1.00 80.44 283 ASN A N 1
ATOM 2236 C CA . ASN A 1 283 ? 25.956 -6.426 -14.775 1.00 80.44 283 ASN A CA 1
ATOM 2237 C C . ASN A 1 283 ? 24.872 -6.051 -13.737 1.00 80.44 283 ASN A C 1
ATOM 2239 O O . ASN A 1 283 ? 24.828 -4.917 -13.235 1.00 80.44 283 ASN A O 1
ATOM 2243 N N . GLY A 1 284 ? 23.960 -6.977 -13.424 1.00 78.19 284 GLY A N 1
ATOM 2244 C CA . GLY A 1 284 ? 22.828 -6.766 -12.531 1.00 78.19 284 GLY A CA 1
ATOM 2245 C C . GLY A 1 284 ? 21.773 -5.814 -13.098 1.00 78.19 284 GLY A C 1
ATOM 2246 O O . GLY A 1 284 ? 21.125 -5.107 -12.326 1.00 78.19 284 GLY A O 1
ATOM 2247 N N . ARG A 1 285 ? 21.653 -5.694 -14.423 1.00 83.69 285 ARG A N 1
ATOM 2248 C CA . ARG A 1 285 ? 20.577 -4.946 -15.090 1.00 83.69 285 ARG A CA 1
ATOM 2249 C C . ARG A 1 285 ? 19.421 -5.884 -15.386 1.00 83.69 285 ARG A C 1
ATOM 2251 O O . ARG A 1 285 ? 19.640 -7.035 -15.730 1.00 83.69 285 ARG A O 1
ATOM 2258 N N . PHE A 1 286 ? 18.198 -5.387 -15.276 1.00 88.81 286 PHE A N 1
ATOM 2259 C CA . PHE A 1 286 ? 17.010 -6.175 -15.587 1.00 88.81 286 PHE A CA 1
ATOM 2260 C C . PHE A 1 286 ? 17.022 -6.650 -17.052 1.00 88.81 286 PHE A C 1
ATOM 2262 O O . PHE A 1 286 ? 17.185 -5.838 -17.962 1.00 88.81 286 PHE A O 1
ATOM 2269 N N . ASN A 1 287 ? 16.848 -7.954 -17.282 1.00 88.75 287 ASN A N 1
ATOM 2270 C CA . ASN A 1 287 ? 16.965 -8.586 -18.600 1.00 88.75 287 ASN A CA 1
ATOM 2271 C C . ASN A 1 287 ? 15.777 -8.302 -19.518 1.00 88.75 287 ASN A C 1
ATOM 2273 O O . ASN A 1 287 ? 15.942 -8.227 -20.737 1.00 88.75 287 ASN A O 1
ATOM 2277 N N . ASN A 1 288 ? 14.584 -8.125 -18.959 1.00 91.12 288 ASN A N 1
ATOM 2278 C CA . ASN A 1 288 ? 13.345 -8.064 -19.730 1.00 91.12 288 ASN A CA 1
ATOM 2279 C C . ASN A 1 288 ? 12.834 -6.641 -19.976 1.00 91.12 288 ASN A C 1
ATOM 2281 O O . ASN A 1 288 ? 11.692 -6.455 -20.394 1.00 91.12 288 ASN A O 1
ATOM 2285 N N . ASN A 1 289 ? 13.703 -5.635 -19.822 1.00 93.00 289 ASN A N 1
ATOM 2286 C CA . ASN A 1 289 ? 13.394 -4.258 -20.204 1.00 93.00 289 ASN A CA 1
ATOM 2287 C C . ASN A 1 289 ? 12.964 -4.166 -21.680 1.00 93.00 289 ASN A C 1
ATOM 2289 O O . ASN A 1 289 ? 13.472 -4.887 -22.548 1.00 93.00 289 ASN A O 1
ATOM 2293 N N . VAL A 1 290 ? 12.034 -3.263 -21.968 1.00 95.88 290 VAL A N 1
ATOM 2294 C CA . VAL A 1 290 ? 11.463 -3.048 -23.297 1.00 95.88 290 VAL A CA 1
ATOM 2295 C C . VAL A 1 290 ? 12.344 -2.130 -24.134 1.00 95.88 290 VAL A C 1
ATOM 2297 O O . VAL A 1 290 ? 12.660 -2.460 -25.282 1.00 95.88 290 VAL A O 1
ATOM 2300 N N . LEU A 1 291 ? 12.788 -1.011 -23.563 1.00 94.94 291 LEU A N 1
ATOM 2301 C CA . LEU A 1 291 ? 13.660 -0.038 -24.217 1.00 94.94 291 LEU A CA 1
ATOM 2302 C C . LEU A 1 291 ? 15.134 -0.388 -24.006 1.00 94.94 291 LEU A C 1
ATOM 2304 O O . LEU A 1 291 ? 15.601 -0.450 -22.873 1.00 94.94 291 LEU A O 1
ATOM 2308 N N . ILE A 1 292 ? 15.906 -0.537 -25.087 1.00 92.19 292 ILE A N 1
ATOM 2309 C CA . ILE A 1 292 ? 17.330 -0.931 -25.050 1.00 92.19 292 ILE A CA 1
ATOM 2310 C C . ILE A 1 292 ? 18.173 0.074 -24.247 1.00 92.19 292 ILE A C 1
ATOM 2312 O O . ILE A 1 292 ? 19.052 -0.321 -23.483 1.00 92.19 292 ILE A O 1
ATOM 2316 N N . LYS A 1 293 ? 17.897 1.375 -24.403 1.00 86.75 293 LYS A N 1
ATOM 2317 C CA . LYS A 1 293 ? 18.586 2.478 -23.710 1.00 86.75 293 LYS A CA 1
ATOM 2318 C C . LYS A 1 293 ? 17.575 3.420 -23.059 1.00 86.75 293 LYS A C 1
ATOM 2320 O O . LYS A 1 293 ? 17.446 4.570 -23.470 1.00 86.75 293 LYS A O 1
ATOM 2325 N N . SER A 1 294 ? 16.857 2.938 -22.046 1.00 86.38 294 SER A N 1
ATOM 2326 C CA . SER A 1 294 ? 15.820 3.705 -21.333 1.00 86.38 294 SER A CA 1
ATOM 2327 C C . SER A 1 294 ? 16.289 5.100 -20.886 1.00 86.38 294 SER A C 1
ATOM 2329 O O . SER A 1 294 ? 15.576 6.075 -21.098 1.00 86.38 294 SER A O 1
ATOM 2331 N N . ASN A 1 295 ? 17.522 5.230 -20.386 1.00 86.62 295 ASN A N 1
ATOM 2332 C CA . ASN A 1 295 ? 18.088 6.506 -19.919 1.00 86.62 295 ASN A CA 1
ATOM 2333 C C . ASN A 1 295 ? 18.076 7.630 -20.974 1.00 86.62 295 ASN A C 1
ATOM 2335 O O . ASN A 1 295 ? 17.975 8.797 -20.611 1.00 86.62 295 ASN A O 1
ATOM 2339 N N . LYS A 1 296 ? 18.130 7.297 -22.274 1.00 90.44 296 LYS A N 1
ATOM 2340 C CA . LYS A 1 296 ? 18.064 8.269 -23.386 1.00 90.44 296 LYS A CA 1
ATOM 2341 C C . LYS A 1 296 ? 16.722 9.005 -23.452 1.00 90.44 296 LYS A C 1
ATOM 2343 O O . LYS A 1 296 ? 16.627 10.062 -24.065 1.00 90.44 296 LYS A O 1
ATOM 2348 N N . TYR A 1 297 ? 15.684 8.425 -22.858 1.00 91.25 297 TYR A N 1
ATOM 2349 C CA . TYR A 1 297 ? 14.311 8.915 -22.923 1.00 91.25 297 TYR A CA 1
ATOM 2350 C C . TYR A 1 297 ? 13.864 9.620 -21.636 1.00 91.25 297 TYR A C 1
ATOM 2352 O O . TYR A 1 297 ? 12.705 10.027 -21.538 1.00 91.25 297 TYR A O 1
ATOM 2360 N N . LEU A 1 298 ? 14.767 9.768 -20.660 1.00 89.25 298 LEU A N 1
ATOM 2361 C CA . LEU A 1 298 ? 14.553 10.613 -19.489 1.00 89.25 298 LEU A CA 1
ATOM 2362 C C . LEU A 1 298 ? 14.609 12.095 -19.888 1.00 89.25 298 LEU A C 1
ATOM 2364 O O . LEU A 1 298 ? 15.276 12.468 -20.853 1.00 89.25 298 LEU A O 1
ATOM 2368 N N . LYS A 1 299 ? 13.898 12.938 -19.140 1.00 86.12 299 LYS A N 1
ATOM 2369 C CA . LYS A 1 299 ? 13.888 14.395 -19.312 1.00 86.12 299 LYS A CA 1
ATOM 2370 C C . LYS A 1 299 ? 14.455 15.088 -18.081 1.00 86.12 299 LYS A C 1
ATOM 2372 O O . LYS A 1 299 ? 14.448 14.514 -17.000 1.00 86.12 299 LYS A O 1
ATOM 2377 N N . SER A 1 300 ? 14.881 16.332 -18.247 1.00 84.00 300 SER A N 1
ATOM 2378 C CA . SER A 1 300 ? 15.192 17.264 -17.164 1.00 84.00 300 SER A CA 1
ATOM 2379 C C . SER A 1 300 ? 14.507 18.602 -17.444 1.00 84.00 300 SER A C 1
ATOM 2381 O O . SER A 1 300 ? 14.251 18.948 -18.600 1.00 84.00 300 SER A O 1
ATOM 2383 N N . GLU A 1 301 ? 14.170 19.336 -16.389 1.00 76.06 301 GLU A N 1
ATOM 2384 C CA . GLU A 1 301 ? 13.680 20.713 -16.496 1.00 76.06 301 GLU A CA 1
ATOM 2385 C C . GLU A 1 301 ? 14.838 21.703 -16.347 1.00 76.06 301 GLU A C 1
ATOM 2387 O O . GLU A 1 301 ? 15.819 21.430 -15.652 1.00 76.06 301 GLU A O 1
ATOM 2392 N N . ALA A 1 302 ? 14.744 22.852 -17.022 1.00 64.25 302 ALA A N 1
ATOM 2393 C CA . ALA A 1 302 ? 15.779 23.878 -16.963 1.00 64.25 302 ALA A CA 1
ATOM 2394 C C . ALA A 1 302 ? 15.961 24.369 -15.516 1.00 64.25 302 ALA A C 1
ATOM 2396 O O . ALA A 1 302 ? 15.003 24.791 -14.877 1.00 64.25 302 ALA A O 1
ATOM 2397 N N . GLY A 1 303 ? 17.193 24.300 -15.005 1.00 49.94 303 GLY A N 1
ATOM 2398 C CA . GLY A 1 303 ? 17.515 24.648 -13.616 1.00 49.94 303 GLY A CA 1
ATOM 2399 C C . GLY A 1 303 ? 17.382 23.498 -12.608 1.00 49.94 303 GLY A C 1
ATOM 2400 O O . GLY A 1 303 ? 17.818 23.659 -11.472 1.00 49.94 303 GLY A O 1
ATOM 2401 N N . CYS A 1 304 ? 16.866 22.328 -13.007 1.00 57.06 304 CYS A N 1
ATOM 2402 C CA . CYS A 1 304 ? 16.813 21.132 -12.165 1.00 57.06 304 CYS A CA 1
ATOM 2403 C C . CYS A 1 304 ? 17.938 20.149 -12.531 1.00 57.06 304 CYS A C 1
ATOM 2405 O O . CYS A 1 304 ? 18.161 19.847 -13.704 1.00 57.06 304 CYS A O 1
ATOM 2407 N N . GLN A 1 305 ? 18.656 19.628 -11.529 1.00 55.84 305 GLN A N 1
ATOM 2408 C CA . GLN A 1 305 ? 19.740 18.659 -11.750 1.00 55.84 305 GLN A CA 1
ATOM 2409 C C . GLN A 1 305 ? 19.254 17.205 -11.877 1.00 55.84 305 GLN A C 1
ATOM 2411 O O . GLN A 1 305 ? 20.039 16.335 -12.254 1.00 55.84 305 GLN A O 1
ATOM 2416 N N . SER A 1 306 ? 17.985 16.912 -11.572 1.00 69.06 306 SER A N 1
ATOM 2417 C CA . SER A 1 306 ? 17.454 15.547 -11.591 1.00 69.06 306 SER A CA 1
ATOM 2418 C C . SER A 1 306 ? 16.737 15.218 -12.905 1.00 69.06 306 SER A C 1
ATOM 2420 O O . SER A 1 306 ? 15.984 16.017 -13.465 1.00 69.06 306 SER A O 1
ATOM 2422 N N . ALA A 1 307 ? 16.987 14.010 -13.415 1.00 80.75 307 ALA A N 1
ATOM 2423 C CA . ALA A 1 307 ? 16.284 13.465 -14.569 1.00 80.75 307 ALA A CA 1
ATOM 2424 C C . ALA A 1 307 ? 15.034 12.689 -14.121 1.00 80.75 307 ALA A C 1
ATOM 2426 O O . ALA A 1 307 ? 15.062 11.996 -13.105 1.00 80.75 307 ALA A O 1
ATOM 2427 N N . TYR A 1 308 ? 13.952 12.751 -14.897 1.00 83.38 308 TYR A N 1
ATOM 2428 C CA . TYR A 1 308 ? 12.709 12.028 -14.635 1.00 83.38 308 TYR A CA 1
ATOM 2429 C C . TYR A 1 308 ? 12.203 11.275 -15.867 1.00 83.38 308 TYR A C 1
ATOM 2431 O O . TYR A 1 308 ? 12.427 11.664 -17.016 1.00 83.38 308 TYR A O 1
ATOM 2439 N N . ALA A 1 309 ? 11.478 10.183 -15.623 1.00 87.44 309 ALA A N 1
ATOM 2440 C CA . ALA A 1 309 ? 10.736 9.471 -16.654 1.00 87.44 309 ALA A CA 1
ATOM 2441 C C . ALA A 1 309 ? 9.399 10.195 -16.899 1.00 87.44 309 ALA A C 1
ATOM 2443 O O . ALA A 1 309 ? 8.573 10.253 -15.986 1.00 87.44 309 ALA A O 1
ATOM 2444 N N . PRO A 1 310 ? 9.154 10.766 -18.092 1.00 90.81 310 PRO A N 1
ATOM 2445 C CA . PRO A 1 310 ? 7.869 11.393 -18.388 1.00 90.81 310 PRO A CA 1
ATOM 2446 C C . PRO A 1 310 ? 6.800 10.313 -18.535 1.00 90.81 310 PRO A C 1
ATOM 2448 O O . PRO A 1 310 ? 7.035 9.346 -19.239 1.00 90.81 310 PRO A O 1
ATOM 2451 N N . TYR A 1 311 ? 5.629 10.455 -17.922 1.00 93.69 311 TYR A N 1
ATOM 2452 C CA . TYR A 1 311 ? 4.455 9.610 -18.181 1.00 93.69 311 TYR A CA 1
ATOM 2453 C C . TYR A 1 311 ? 3.202 10.235 -17.559 1.00 93.69 311 TYR A C 1
ATOM 2455 O O . TYR A 1 311 ? 3.292 11.095 -16.683 1.00 93.69 311 TYR A O 1
ATOM 2463 N N . ALA A 1 312 ? 2.027 9.807 -18.020 1.00 94.06 312 ALA A N 1
ATOM 2464 C CA . ALA A 1 312 ? 0.750 10.265 -17.480 1.00 94.06 312 ALA A CA 1
ATOM 2465 C C . ALA A 1 312 ? 0.340 9.440 -16.251 1.00 94.06 312 ALA A C 1
ATOM 2467 O O . ALA A 1 312 ? 0.492 8.217 -16.253 1.00 94.06 312 ALA A O 1
ATOM 2468 N N . GLY A 1 313 ? -0.266 10.085 -15.247 1.00 95.12 313 GLY A N 1
ATOM 2469 C CA . GLY A 1 313 ? -0.827 9.392 -14.080 1.00 95.12 313 GLY A CA 1
ATOM 2470 C C . GLY A 1 313 ? -1.867 8.327 -14.448 1.00 95.12 313 GLY A C 1
ATOM 2471 O O . GLY A 1 313 ? -1.912 7.277 -13.818 1.00 95.12 313 GLY A O 1
ATOM 2472 N N . PHE A 1 314 ? -2.638 8.541 -15.522 1.00 96.25 314 PHE A N 1
ATOM 2473 C CA . PHE A 1 314 ? -3.591 7.553 -16.047 1.00 96.25 314 PHE A CA 1
ATOM 2474 C C . PHE A 1 314 ? -2.921 6.226 -16.442 1.00 96.25 314 PHE A C 1
ATOM 2476 O O . PHE A 1 314 ? -3.409 5.153 -16.099 1.00 96.25 314 PHE A O 1
ATOM 2483 N N . GLU A 1 315 ? -1.781 6.292 -17.135 1.00 96.56 315 GLU A N 1
ATOM 2484 C CA . GLU A 1 315 ? -1.037 5.101 -17.561 1.00 96.56 315 GLU A CA 1
ATOM 2485 C C . GLU A 1 315 ? -0.470 4.345 -16.352 1.00 96.56 315 GLU A C 1
ATOM 2487 O O . GLU A 1 315 ? -0.516 3.118 -16.311 1.00 96.56 315 GLU A O 1
ATOM 2492 N N . ALA A 1 316 ? 0.004 5.084 -15.343 1.00 97.12 316 ALA A N 1
ATOM 2493 C CA . ALA A 1 316 ? 0.528 4.517 -14.105 1.00 97.12 316 ALA A CA 1
ATOM 2494 C C . ALA A 1 316 ? -0.566 3.800 -13.305 1.00 97.12 316 ALA A C 1
ATOM 2496 O O . ALA A 1 316 ? -0.355 2.678 -12.851 1.00 97.12 316 ALA A O 1
ATOM 2497 N N . GLN A 1 317 ? -1.748 4.413 -13.188 1.00 97.69 317 GLN A N 1
ATOM 2498 C CA . GLN A 1 317 ? -2.910 3.785 -12.560 1.00 97.69 317 GLN A CA 1
ATOM 2499 C C . GLN A 1 317 ? -3.303 2.502 -13.283 1.00 97.69 317 GLN A C 1
ATOM 2501 O O . GLN A 1 317 ? -3.502 1.480 -12.634 1.00 97.69 317 GLN A O 1
ATOM 2506 N N . LYS A 1 318 ? -3.369 2.529 -14.619 1.00 97.81 318 LYS A N 1
ATOM 2507 C CA . LYS A 1 318 ? -3.742 1.344 -15.390 1.00 97.81 318 LYS A CA 1
ATOM 2508 C C . LYS A 1 318 ? -2.748 0.199 -15.197 1.00 97.81 318 LYS A C 1
ATOM 2510 O O . LYS A 1 318 ? -3.176 -0.908 -14.902 1.00 97.81 318 LYS A O 1
ATOM 2515 N N . PHE A 1 319 ? -1.447 0.478 -15.290 1.00 98.31 319 PHE A N 1
ATOM 2516 C CA . PHE A 1 319 ? -0.406 -0.508 -14.995 1.00 98.31 319 PHE A CA 1
ATOM 2517 C C . PHE A 1 319 ? -0.580 -1.119 -13.598 1.00 98.31 319 PHE A C 1
ATOM 2519 O O . PHE A 1 319 ? -0.580 -2.340 -13.461 1.00 98.31 319 PHE A O 1
ATOM 2526 N N . VAL A 1 320 ? -0.752 -0.281 -12.571 1.00 98.56 320 VAL A N 1
ATOM 2527 C CA . VAL A 1 320 ? -0.913 -0.743 -11.187 1.00 98.56 320 VAL A CA 1
ATOM 2528 C C . VAL A 1 320 ? -2.146 -1.629 -11.036 1.00 98.56 320 VAL A C 1
ATOM 2530 O O . VAL A 1 320 ? -2.038 -2.691 -10.432 1.00 98.56 320 VAL A O 1
ATOM 2533 N N . LEU A 1 321 ? -3.294 -1.217 -11.578 1.00 98.06 321 LEU A N 1
ATOM 2534 C CA . LEU A 1 321 ? -4.543 -1.978 -11.485 1.00 98.06 321 LEU A CA 1
ATOM 2535 C C . LEU A 1 321 ? -4.449 -3.317 -12.223 1.00 98.06 321 LEU A C 1
ATOM 2537 O O . LEU A 1 321 ? -4.821 -4.345 -11.662 1.00 98.06 321 LEU A O 1
ATOM 2541 N N . ASP A 1 322 ? -3.901 -3.316 -13.439 1.00 98.25 322 ASP A N 1
ATOM 2542 C CA . ASP A 1 322 ? -3.721 -4.522 -14.247 1.00 98.25 322 ASP A CA 1
ATOM 2543 C C . ASP A 1 322 ? -2.743 -5.506 -13.565 1.00 98.25 322 ASP A C 1
ATOM 2545 O O . ASP A 1 322 ? -3.015 -6.706 -13.479 1.00 98.25 322 ASP A O 1
ATOM 2549 N N . PHE A 1 323 ? -1.633 -5.005 -13.004 1.00 98.44 323 PHE A N 1
ATOM 2550 C CA . PHE A 1 323 ? -0.713 -5.816 -12.202 1.00 98.44 323 PHE A CA 1
ATOM 2551 C C . PHE A 1 323 ? -1.404 -6.405 -10.966 1.00 98.44 323 PHE A C 1
ATOM 2553 O O . PHE A 1 323 ? -1.283 -7.605 -10.714 1.00 98.44 323 PHE A O 1
ATOM 2560 N N . LEU A 1 324 ? -2.123 -5.586 -10.191 1.00 97.81 324 LEU A N 1
ATOM 2561 C CA . LEU A 1 324 ? -2.751 -6.035 -8.948 1.00 97.81 324 LEU A CA 1
ATOM 2562 C C . LEU A 1 324 ? -3.867 -7.045 -9.183 1.00 97.81 324 LEU A C 1
ATOM 2564 O O . LEU A 1 324 ? -3.990 -7.980 -8.397 1.00 97.81 324 LEU A O 1
ATOM 2568 N N . ASP A 1 325 ? -4.633 -6.910 -10.264 1.00 96.75 325 ASP A N 1
ATOM 2569 C CA . ASP A 1 325 ? -5.627 -7.906 -10.663 1.00 96.75 325 ASP A CA 1
ATOM 2570 C C . ASP A 1 325 ? -4.969 -9.272 -10.940 1.00 96.75 325 ASP A C 1
ATOM 2572 O O . ASP A 1 325 ? -5.398 -10.310 -10.421 1.00 96.75 325 ASP A O 1
ATOM 2576 N N . VAL A 1 326 ? -3.865 -9.280 -11.697 1.00 97.31 326 VAL A N 1
ATOM 2577 C CA . VAL A 1 326 ? -3.094 -10.502 -11.967 1.00 97.31 326 VAL A CA 1
ATOM 2578 C C . VAL A 1 326 ? -2.489 -11.069 -10.683 1.00 97.31 326 VAL A C 1
ATOM 2580 O O . VAL A 1 326 ? -2.640 -12.266 -10.421 1.00 97.31 326 VAL A O 1
ATOM 2583 N N . TYR A 1 327 ? -1.842 -10.232 -9.870 1.00 97.50 327 TYR A N 1
ATOM 2584 C CA . TYR A 1 327 ? -1.253 -10.624 -8.591 1.00 97.50 327 TYR A CA 1
ATOM 2585 C C . TYR A 1 327 ? -2.305 -11.236 -7.660 1.00 97.50 327 TYR A C 1
ATOM 2587 O O . TYR A 1 327 ? -2.114 -12.340 -7.145 1.00 97.50 327 TYR A O 1
ATOM 2595 N N . TYR A 1 328 ? -3.450 -10.577 -7.499 1.00 96.00 328 TYR A N 1
ATOM 2596 C CA . TYR A 1 328 ? -4.510 -11.033 -6.613 1.00 96.00 328 TYR A CA 1
ATOM 2597 C C . TYR A 1 328 ? -5.069 -12.392 -7.043 1.00 96.00 328 TYR A C 1
ATOM 2599 O O . TYR A 1 328 ? -5.075 -13.342 -6.255 1.00 96.00 328 TYR A O 1
ATOM 2607 N N . ARG A 1 329 ? -5.478 -12.522 -8.313 1.00 94.94 329 ARG A N 1
ATOM 2608 C CA . ARG A 1 329 ? -6.139 -13.736 -8.820 1.00 94.94 329 ARG A CA 1
ATOM 2609 C C . ARG A 1 329 ? -5.192 -14.918 -8.997 1.00 94.94 329 ARG A C 1
ATOM 2611 O O . ARG A 1 329 ? -5.605 -16.063 -8.803 1.00 94.94 329 ARG A O 1
ATOM 2618 N N . LYS A 1 330 ? -3.950 -14.674 -9.430 1.00 95.38 330 LYS A N 1
ATOM 2619 C CA . LYS A 1 330 ? -3.010 -15.752 -9.772 1.00 95.38 330 LYS A CA 1
ATOM 2620 C C . LYS A 1 330 ? -2.046 -16.104 -8.649 1.00 95.38 330 LYS A C 1
ATOM 2622 O O . LYS A 1 330 ? -1.653 -17.260 -8.598 1.00 95.38 330 LYS A O 1
ATOM 2627 N N . ILE A 1 331 ? -1.679 -15.160 -7.782 1.00 95.56 331 ILE A N 1
ATOM 2628 C CA . ILE A 1 331 ? -0.608 -15.353 -6.793 1.00 95.56 331 ILE A CA 1
ATOM 2629 C C . ILE A 1 331 ? -1.188 -15.356 -5.379 1.00 95.56 331 ILE A C 1
ATOM 2631 O O . ILE A 1 331 ? -1.125 -16.372 -4.685 1.00 95.56 331 ILE A O 1
ATOM 2635 N N . TYR A 1 332 ? -1.799 -14.246 -4.963 1.00 95.56 332 TYR A N 1
ATOM 2636 C CA . TYR A 1 332 ? -2.270 -14.059 -3.592 1.00 95.56 332 TYR A CA 1
ATOM 2637 C C . TYR A 1 332 ? -3.390 -15.046 -3.227 1.00 95.56 332 TYR A C 1
ATOM 2639 O O . TYR A 1 332 ? -3.268 -15.772 -2.239 1.00 95.56 332 TYR A O 1
ATOM 2647 N N . MET A 1 333 ? -4.441 -15.157 -4.052 1.00 93.94 333 MET A N 1
ATOM 2648 C CA . MET A 1 333 ? -5.583 -16.024 -3.732 1.00 93.94 333 MET A CA 1
ATOM 2649 C C . MET A 1 333 ? -5.267 -17.514 -3.787 1.00 93.94 333 MET A C 1
ATOM 2651 O O . MET A 1 333 ? -5.788 -18.295 -2.991 1.00 93.94 333 MET A O 1
ATOM 2655 N N . LYS A 1 334 ? -4.366 -17.902 -4.688 1.00 94.50 334 LYS A N 1
ATOM 2656 C CA . LYS A 1 334 ? -3.898 -19.284 -4.819 1.00 94.50 334 LYS A CA 1
ATOM 2657 C C . LYS A 1 334 ? -2.806 -19.650 -3.813 1.00 94.50 334 LYS A C 1
ATOM 2659 O O . LYS A 1 334 ? -2.436 -20.816 -3.725 1.00 94.50 334 LYS A O 1
ATOM 2664 N N . LYS A 1 335 ? -2.324 -18.680 -3.023 1.00 92.38 335 LYS A N 1
ATOM 2665 C CA . LYS A 1 335 ? -1.226 -18.847 -2.056 1.00 92.38 335 LYS A CA 1
ATOM 2666 C C . LYS A 1 335 ? 0.028 -19.436 -2.704 1.00 92.38 335 LYS A C 1
ATOM 2668 O O . LYS A 1 335 ? 0.724 -20.253 -2.095 1.00 92.38 335 LYS A O 1
ATOM 2673 N N . GLU A 1 336 ? 0.307 -19.003 -3.928 1.00 91.88 336 GLU A N 1
ATOM 2674 C CA . GLU A 1 336 ? 1.470 -19.451 -4.678 1.00 91.88 336 GLU A CA 1
ATOM 2675 C C . GLU A 1 336 ? 2.776 -19.101 -3.947 1.00 91.88 336 GLU A C 1
ATOM 2677 O O . GLU A 1 336 ? 2.874 -18.131 -3.179 1.00 91.88 336 GLU A O 1
ATOM 2682 N N . LYS A 1 337 ? 3.802 -19.923 -4.176 1.00 88.56 337 LYS A N 1
ATOM 2683 C CA . LYS A 1 337 ? 5.103 -19.817 -3.493 1.00 88.56 337 LYS A CA 1
ATOM 2684 C C . LYS A 1 337 ? 6.274 -19.558 -4.437 1.00 88.56 337 LYS A C 1
ATOM 2686 O O . LYS A 1 337 ? 7.403 -19.467 -3.971 1.00 88.56 337 LYS A O 1
ATOM 2691 N N . HIS A 1 338 ? 6.017 -19.449 -5.736 1.00 91.00 338 HIS A N 1
ATOM 2692 C CA . HIS A 1 338 ? 7.050 -19.160 -6.724 1.00 91.00 338 HIS A CA 1
ATOM 2693 C C . HIS A 1 338 ? 7.373 -17.665 -6.778 1.00 91.00 338 HIS A C 1
ATOM 2695 O O . HIS A 1 338 ? 6.600 -16.827 -6.310 1.00 91.00 338 HIS A O 1
ATOM 2701 N N . ASN A 1 339 ? 8.520 -17.341 -7.369 1.00 93.38 339 ASN A N 1
ATOM 2702 C CA . ASN A 1 339 ? 8.839 -15.975 -7.760 1.00 93.38 339 ASN A CA 1
ATOM 2703 C C . ASN A 1 339 ? 8.206 -15.689 -9.127 1.00 93.38 339 ASN A C 1
ATOM 2705 O O . ASN A 1 339 ? 8.181 -16.569 -9.989 1.00 93.38 339 ASN A O 1
ATOM 2709 N N . TYR A 1 340 ? 7.708 -14.472 -9.327 1.00 94.38 340 TYR A N 1
ATOM 2710 C CA . TYR A 1 340 ? 7.050 -14.071 -10.569 1.00 94.38 340 TYR A CA 1
ATOM 2711 C C . TYR A 1 340 ? 7.671 -12.804 -11.128 1.00 94.38 340 TYR A C 1
ATOM 2713 O O . TYR A 1 340 ? 7.979 -11.866 -10.395 1.00 94.38 340 TYR A O 1
ATOM 2721 N N . GLU A 1 341 ? 7.783 -12.769 -12.446 1.00 95.19 341 GLU A N 1
ATOM 2722 C CA . GLU A 1 341 ? 8.073 -11.564 -13.202 1.00 95.19 341 GLU A CA 1
ATOM 2723 C C . GLU A 1 341 ? 6.829 -11.169 -13.996 1.00 95.19 341 GLU A C 1
ATOM 2725 O O . GLU A 1 341 ? 6.150 -12.016 -14.581 1.00 95.19 341 GLU A O 1
ATOM 2730 N N . PHE A 1 342 ? 6.534 -9.876 -14.012 1.00 96.62 342 PHE A N 1
ATOM 2731 C CA . PHE A 1 342 ? 5.426 -9.294 -14.743 1.00 96.62 342 PHE A CA 1
ATOM 2732 C C . PHE A 1 342 ? 5.916 -8.108 -15.570 1.00 96.62 342 PHE A C 1
ATOM 2734 O O . PHE A 1 342 ? 6.595 -7.221 -15.050 1.00 96.62 342 PHE A O 1
ATOM 2741 N N . THR A 1 343 ? 5.541 -8.078 -16.849 1.00 97.31 343 THR A N 1
ATOM 2742 C CA . THR A 1 343 ? 5.820 -6.964 -17.757 1.00 97.31 343 THR A CA 1
ATOM 2743 C C . THR A 1 343 ? 4.534 -6.555 -18.455 1.00 97.31 343 THR A C 1
ATOM 2745 O O . THR A 1 343 ? 3.978 -7.306 -19.247 1.00 97.31 343 THR A O 1
ATOM 2748 N N . TRP A 1 344 ? 4.089 -5.336 -18.188 1.00 98.00 344 TRP A N 1
ATOM 2749 C CA . TRP A 1 344 ? 2.925 -4.724 -18.806 1.00 98.00 344 TRP A CA 1
ATOM 2750 C C . TRP A 1 344 ? 3.363 -3.751 -19.888 1.00 98.00 344 TRP A C 1
ATOM 2752 O O . TRP A 1 344 ? 4.211 -2.889 -19.658 1.00 98.00 344 TRP A O 1
ATOM 2762 N N . ILE A 1 345 ? 2.768 -3.862 -21.067 1.00 98.00 345 ILE A N 1
ATOM 2763 C CA . ILE A 1 345 ? 3.054 -3.004 -22.208 1.00 98.00 345 ILE A CA 1
ATOM 2764 C C . ILE A 1 345 ? 2.062 -1.845 -22.219 1.00 98.00 345 ILE A C 1
ATOM 2766 O O . ILE A 1 345 ? 0.853 -2.040 -22.305 1.00 98.00 345 ILE A O 1
ATOM 2770 N N . GLY A 1 346 ? 2.573 -0.620 -22.149 1.00 96.81 346 GLY A N 1
ATOM 2771 C CA . GLY A 1 346 ? 1.753 0.583 -22.185 1.00 96.81 346 GLY A CA 1
ATOM 2772 C C . GLY A 1 346 ? 1.641 1.134 -23.594 1.00 96.81 346 GLY A C 1
ATOM 2773 O O . GLY A 1 346 ? 0.876 0.622 -24.404 1.00 96.81 346 GLY A O 1
ATOM 2774 N N . LYS A 1 347 ? 2.399 2.193 -23.887 1.00 95.19 347 LYS A N 1
ATOM 2775 C CA . LYS A 1 347 ? 2.298 2.958 -25.142 1.00 95.19 347 LYS A CA 1
ATOM 2776 C C . LYS A 1 347 ? 3.233 2.444 -26.246 1.00 95.19 347 LYS A C 1
ATOM 2778 O O . LYS A 1 347 ? 4.028 3.214 -26.796 1.00 95.19 347 LYS A O 1
ATOM 2783 N N . MET A 1 348 ? 3.157 1.161 -26.588 1.00 96.19 348 MET A N 1
ATOM 2784 C CA . MET A 1 348 ? 4.031 0.533 -27.588 1.00 96.19 348 MET A CA 1
ATOM 2785 C C . MET A 1 348 ? 3.816 1.085 -28.998 1.00 96.19 348 MET A C 1
ATOM 2787 O O . MET A 1 348 ? 4.785 1.402 -29.694 1.00 96.19 348 MET A O 1
ATOM 2791 N N . LYS A 1 349 ? 2.562 1.271 -29.427 1.00 96.00 349 LYS A N 1
ATOM 2792 C CA . LYS A 1 349 ? 2.252 1.849 -30.745 1.00 96.00 349 LYS A CA 1
ATOM 2793 C C . LYS A 1 349 ? 2.869 3.238 -30.904 1.00 96.00 349 LYS A C 1
ATOM 2795 O O . LYS A 1 349 ? 3.494 3.530 -31.924 1.00 96.00 349 LYS A O 1
ATOM 2800 N N . TRP A 1 350 ? 2.742 4.074 -29.875 1.00 96.12 350 TRP A N 1
ATOM 2801 C CA . TRP A 1 350 ? 3.348 5.403 -29.850 1.00 96.12 350 TRP A CA 1
ATOM 2802 C C . TRP A 1 350 ? 4.882 5.327 -29.837 1.00 96.12 350 TRP A C 1
ATOM 2804 O O . TRP A 1 350 ? 5.527 6.025 -30.613 1.00 96.12 350 TRP A O 1
ATOM 2814 N N . ALA A 1 351 ? 5.477 4.432 -29.042 1.00 96.38 351 ALA A N 1
ATOM 2815 C CA . ALA A 1 351 ? 6.930 4.245 -28.999 1.00 96.38 351 ALA A CA 1
ATOM 2816 C C . ALA A 1 351 ? 7.516 3.870 -30.374 1.00 96.38 351 ALA A C 1
ATOM 2818 O O . ALA A 1 351 ? 8.553 4.402 -30.775 1.00 96.38 351 ALA A O 1
ATOM 2819 N N . ARG A 1 352 ? 6.822 3.012 -31.140 1.00 96.50 352 ARG A N 1
ATOM 2820 C CA . ARG A 1 352 ? 7.188 2.680 -32.531 1.00 96.50 352 ARG A CA 1
ATOM 2821 C C . ARG A 1 352 ? 7.136 3.908 -33.443 1.00 96.50 352 ARG A C 1
ATOM 2823 O O . ARG A 1 352 ? 8.062 4.117 -34.221 1.00 96.50 352 ARG A O 1
ATOM 2830 N N . GLN A 1 353 ? 6.088 4.730 -33.335 1.00 96.94 353 GLN A N 1
ATOM 2831 C CA . GLN A 1 353 ? 5.950 5.971 -34.114 1.00 96.94 353 GLN A CA 1
ATOM 2832 C C . GLN A 1 353 ? 7.077 6.966 -33.807 1.00 96.94 353 GLN A C 1
ATOM 2834 O O . GLN A 1 353 ? 7.602 7.596 -34.720 1.00 96.94 353 GLN A O 1
ATOM 2839 N N . GLN A 1 354 ? 7.497 7.051 -32.542 1.00 96.00 354 GLN A N 1
ATOM 2840 C CA . GLN A 1 354 ? 8.637 7.867 -32.111 1.00 96.00 354 GLN A CA 1
ATOM 2841 C C . GLN A 1 354 ? 10.004 7.228 -32.409 1.00 96.00 354 GLN A C 1
ATOM 2843 O O . GLN A 1 354 ? 11.036 7.794 -32.054 1.00 96.00 354 GLN A O 1
ATOM 2848 N N . LYS A 1 355 ? 10.031 6.055 -33.060 1.00 95.69 355 LYS A N 1
ATOM 2849 C CA . LYS A 1 355 ? 11.246 5.306 -33.418 1.00 95.69 355 LYS A CA 1
ATOM 2850 C C . LYS A 1 355 ? 12.140 4.998 -32.209 1.00 95.69 355 LYS A C 1
ATOM 2852 O O . LYS A 1 355 ? 13.365 5.083 -32.295 1.00 95.69 355 LYS A O 1
ATOM 2857 N N . PHE A 1 356 ? 11.536 4.647 -31.075 1.00 96.31 356 PHE A N 1
ATOM 2858 C CA . PHE A 1 356 ? 12.293 4.230 -29.897 1.00 96.31 356 PHE A CA 1
ATOM 2859 C C . PHE A 1 356 ? 13.025 2.901 -30.141 1.00 96.31 356 PHE A C 1
ATOM 2861 O O . PHE A 1 356 ? 12.559 2.028 -30.876 1.00 96.31 356 PHE A O 1
ATOM 2868 N N . GLU A 1 357 ? 14.184 2.743 -29.504 1.00 96.38 357 GLU A N 1
ATOM 2869 C CA . GLU A 1 357 ? 15.019 1.544 -29.572 1.00 96.38 357 GLU A CA 1
ATOM 2870 C C . GLU A 1 357 ? 14.411 0.456 -28.670 1.00 96.38 357 GLU A C 1
ATOM 2872 O O . GLU A 1 357 ? 14.695 0.392 -27.475 1.00 96.38 357 GLU A O 1
ATOM 2877 N N . ILE A 1 358 ? 13.537 -0.377 -29.243 1.00 96.50 358 ILE A N 1
ATOM 2878 C CA . ILE A 1 358 ? 12.788 -1.438 -28.546 1.00 96.50 358 ILE A CA 1
ATOM 2879 C C . ILE A 1 358 ? 13.455 -2.800 -28.788 1.00 96.50 358 ILE A C 1
ATOM 2881 O O . ILE A 1 358 ? 13.817 -3.113 -29.928 1.00 96.50 358 ILE A O 1
ATOM 2885 N N . LYS A 1 359 ? 13.587 -3.643 -27.752 1.00 95.62 359 LYS A N 1
ATOM 2886 C CA . LYS A 1 359 ? 14.108 -5.013 -27.922 1.00 95.62 359 LYS A CA 1
ATOM 2887 C C . LYS A 1 359 ? 13.211 -5.839 -28.844 1.00 95.62 359 LYS A C 1
ATOM 2889 O O . LYS A 1 359 ? 11.985 -5.751 -28.790 1.00 95.62 359 LYS A O 1
ATOM 2894 N N . ALA A 1 360 ? 13.830 -6.708 -29.644 1.00 95.19 360 ALA A N 1
ATOM 2895 C CA . ALA A 1 360 ? 13.148 -7.495 -30.673 1.00 95.19 360 ALA A CA 1
ATOM 2896 C C . ALA A 1 360 ? 11.932 -8.279 -30.142 1.00 95.19 360 ALA A C 1
ATOM 2898 O O . ALA A 1 360 ? 10.871 -8.228 -30.759 1.00 95.19 360 ALA A O 1
ATOM 2899 N N . GLN A 1 361 ? 12.051 -8.911 -28.969 1.00 94.25 361 GLN A N 1
ATOM 2900 C CA . GLN A 1 361 ? 10.982 -9.721 -28.365 1.00 94.25 361 GLN A CA 1
ATOM 2901 C C . GLN A 1 361 ? 9.702 -8.934 -28.028 1.00 94.25 361 GLN A C 1
ATOM 2903 O O . GLN A 1 361 ? 8.609 -9.498 -28.016 1.00 94.25 361 GLN A O 1
ATOM 2908 N N . TRP A 1 362 ? 9.823 -7.625 -27.789 1.00 96.25 362 TRP A N 1
ATOM 2909 C CA . TRP A 1 362 ? 8.705 -6.746 -27.436 1.00 96.25 362 TRP A CA 1
ATOM 2910 C C . TRP A 1 362 ? 8.149 -5.986 -28.638 1.00 96.25 362 TRP A C 1
ATOM 2912 O O . TRP A 1 362 ? 7.027 -5.481 -28.599 1.00 96.25 362 TRP A O 1
ATOM 2922 N N . ARG A 1 363 ? 8.915 -5.909 -29.733 1.00 93.62 363 ARG A N 1
ATOM 2923 C CA . ARG A 1 363 ? 8.638 -5.008 -30.856 1.00 93.62 363 ARG A CA 1
ATOM 2924 C C . ARG A 1 363 ? 7.303 -5.269 -31.542 1.00 93.62 363 ARG A C 1
ATOM 2926 O O . ARG A 1 363 ? 6.776 -4.317 -32.104 1.00 93.62 363 ARG A O 1
ATOM 2933 N N . SER A 1 364 ? 6.751 -6.482 -31.485 1.00 94.94 364 SER A N 1
ATOM 2934 C CA . SER A 1 364 ? 5.452 -6.857 -32.075 1.00 94.94 364 SER A CA 1
ATOM 2935 C C . SER A 1 364 ? 4.275 -6.858 -31.091 1.00 94.94 364 SER A C 1
ATOM 2937 O O . SER A 1 364 ? 3.142 -7.047 -31.517 1.00 94.94 364 SER A O 1
ATOM 2939 N N . LYS A 1 365 ? 4.505 -6.643 -29.789 1.00 97.00 365 LYS A N 1
ATOM 2940 C CA . LYS A 1 365 ? 3.438 -6.671 -28.775 1.00 97.00 365 LYS A CA 1
ATOM 2941 C C . LYS A 1 365 ? 2.543 -5.441 -28.867 1.00 97.00 365 LYS A C 1
ATOM 2943 O O . LYS A 1 365 ? 3.035 -4.345 -29.096 1.00 97.00 365 LYS A O 1
ATOM 2948 N N . GLU A 1 366 ? 1.242 -5.600 -28.697 1.00 96.62 366 GLU A N 1
ATOM 2949 C CA . GLU A 1 366 ? 0.318 -4.464 -28.728 1.00 96.62 366 GLU A CA 1
ATOM 2950 C C . GLU A 1 366 ? 0.227 -3.763 -27.369 1.00 96.62 366 GLU A C 1
ATOM 2952 O O . GLU A 1 366 ? 0.667 -4.288 -26.342 1.00 96.62 366 GLU A O 1
ATOM 2957 N N . ASP A 1 367 ? -0.334 -2.553 -27.374 1.00 95.94 367 ASP A N 1
ATOM 2958 C CA . ASP A 1 367 ? -0.641 -1.825 -26.147 1.00 95.94 367 ASP A CA 1
ATOM 2959 C C . ASP A 1 367 ? -1.524 -2.703 -25.242 1.00 95.94 367 ASP A C 1
ATOM 2961 O O . ASP A 1 367 ? -2.476 -3.338 -25.699 1.00 95.94 367 ASP A O 1
ATOM 2965 N N . ARG A 1 368 ? -1.237 -2.698 -23.939 1.00 94.38 368 ARG A N 1
ATOM 2966 C CA . ARG A 1 368 ? -1.897 -3.497 -22.885 1.00 94.38 368 ARG A CA 1
ATOM 2967 C C . ARG A 1 368 ? -1.611 -4.998 -22.917 1.00 94.38 368 ARG A C 1
ATOM 2969 O O . ARG A 1 368 ? -2.286 -5.751 -22.221 1.00 94.38 368 ARG A O 1
ATOM 2976 N N . TYR A 1 369 ? -0.617 -5.441 -23.683 1.00 96.00 369 TYR A N 1
ATOM 2977 C CA . TYR A 1 369 ? -0.086 -6.795 -23.539 1.00 96.00 369 TYR A CA 1
ATOM 2978 C C . TYR A 1 369 ? 0.518 -6.996 -22.136 1.00 96.00 369 TYR A C 1
ATOM 2980 O O . TYR A 1 369 ? 1.140 -6.077 -21.602 1.00 96.00 369 TYR A O 1
ATOM 2988 N N . MET A 1 370 ? 0.349 -8.189 -21.563 1.00 92.00 370 MET A N 1
ATOM 2989 C CA . MET A 1 370 ? 0.834 -8.578 -20.233 1.00 92.00 370 MET A CA 1
ATOM 2990 C C . MET A 1 370 ? 1.382 -9.997 -20.236 1.00 92.00 370 MET A C 1
ATOM 2992 O O . MET A 1 370 ? 0.767 -10.849 -20.922 1.00 92.00 370 MET A O 1
#

Organism: NCBI:txid1871024

Secondary structure (DSSP, 8-state):
--S--GGG---SEEEEEEEEEE--S---BHHHHHTTS-HHHHHHHHHHHHH--SEEEEEEEEE-SSSEEEEEEEEE---SS----GGGHHHHHHHTTTPBPEEE------HHHHHHHHS-S------EEEEE--SHHHHHHHHHHHHTTS-SEEEEE--SBP-GGGTTTSSS-GGGTTS--BHHHHHHHHHHHH-TTSEEEEE-S-HHHHHHHHGGGGGG-SEEEE----HHHHHHHHHHHHTTS--SEEEEEEE-GGGSEEEEEEE-S---HHHHHHHB-TTS-BTT-SBTTGGGG-B--TT----B----HHHHHHHHHHHHHHHIIIIITTT--S-EEEEEE-SHHHHHHTT--B-GGGTTPPTT--

InterPro domains:
  IPR000594 THIF-type NAD/FAD binding fold [PF00899] (126-247)
  IPR035985 Ubiquitin-activating enzyme-like [SSF69572] (126-278)

pLDDT: mean 88.39, std 10.91, range [37.75, 98.81]

Radius of gyration: 27.04 Å; chains: 1; bounding box: 63×45×81 Å

Sequence (370 aa):
SYGIKPEEIIYERALFINIGKKVLINLKKIADIQKLIPETDLSTFYGFLCKNSGKGLIILYADNGIGKCLLSLEIGLSSYGFKLSRRNVKGILAANKGKTFKKLITRNYQMQRLFTRGGDGNVNFDKRCLLMGCGSIGSYVSKAIIDIGITDDITLLDKDLLEVENLARHLCGSNYLCLPTSKSEALKFELLKHYPAMKCKSIDENAWEFFLNRCTELNSFDLILICVGNTLIEKKVIQLLKEKQVKKECIILWVEPYLVAGHALVFRGEIDPSTEKHIFDINGRFNNNVLIKSNKYLKSEAGCQSAYAPYAGFEAQKFVLDFLDVYYRKIYMKKEKHNYEFTWIGKMKWARQQKFEIKAQWRSKEDRYM

Foldseek 3Di:
DQPCDPVNPPAPEEAEAELVEADQDDAWFPVVVCVSGDPVCNLVVLVRLLVDQAWYKYWYFHQPVVGTDIKIWIWGFDDPVDNRDPVCSVVRCVRRGNTTTDIDDDDDLPLLVCCCVVHPNDADQPWAEEEEDLAQLSLLLVLLCVVVRPHLHYEYEFQQWDDPVRQQRHPAHPPRVVDRHTSLRRSQNVVCNVRVNGHYHYDNDHLVVCCVPPLLCLQVTQEYEYERQDLVSVVVVLVCLQVLVHQHWYKYWDAFAQRQKIKIKIARRHDDPVNQVQQAPPVRHGPPDFFPCRVVRWDDDVPDPDTHRDYGNVSSNVNSNLVVVCCVPPDVVVVDRDMDMDMFGAPLVVCVVVVTRTDPVCNPDDHGDD